Protein AF-A0A7L0LV22-F1 (afdb_monomer_lite)

pLDDT: mean 77.1, std 20.56, range [23.81, 96.38]

Structure (mmCIF, N/CA/C/O backbone):
data_AF-A0A7L0LV22-F1
#
_entry.id   AF-A0A7L0LV22-F1
#
loop_
_atom_site.group_PDB
_atom_site.id
_atom_site.type_symbol
_atom_site.label_atom_id
_atom_site.label_alt_id
_atom_site.label_comp_id
_atom_site.label_asym_id
_atom_site.label_entity_id
_atom_site.label_seq_id
_atom_site.pdbx_PDB_ins_code
_atom_site.Cartn_x
_atom_site.Cartn_y
_atom_site.Cartn_z
_atom_site.occupancy
_atom_site.B_iso_or_equiv
_atom_site.auth_seq_id
_atom_site.auth_comp_id
_atom_site.auth_asym_id
_atom_site.auth_atom_id
_atom_site.pdbx_PDB_model_num
ATOM 1 N N . PRO A 1 1 ? -22.544 53.614 -32.520 1.00 33.19 1 PRO A N 1
ATOM 2 C CA . PRO A 1 1 ? -23.663 54.419 -31.974 1.00 33.19 1 PRO A CA 1
ATOM 3 C C . PRO A 1 1 ? -24.862 53.512 -31.646 1.00 33.19 1 PRO A C 1
ATOM 5 O O . PRO A 1 1 ? -25.514 53.014 -32.555 1.00 33.19 1 PRO A O 1
ATOM 8 N N . MET A 1 2 ? -25.073 53.225 -30.356 1.00 37.84 2 MET A N 1
ATOM 9 C CA . MET A 1 2 ? -26.239 52.485 -29.828 1.00 37.84 2 MET A CA 1
ATOM 10 C C . MET A 1 2 ? -27.562 53.175 -30.221 1.00 37.84 2 MET A C 1
ATOM 12 O O . MET A 1 2 ? -27.554 54.393 -30.417 1.00 37.84 2 MET A O 1
ATOM 16 N N . PRO A 1 3 ? -28.688 52.436 -30.307 1.00 35.81 3 PRO A N 1
ATOM 17 C CA . PRO A 1 3 ? -29.589 52.404 -29.145 1.00 35.81 3 PRO A CA 1
ATOM 18 C C . PRO A 1 3 ? -30.313 51.062 -28.858 1.00 35.81 3 PRO A C 1
ATOM 20 O O . PRO A 1 3 ? -30.470 50.198 -29.712 1.00 35.81 3 PRO A O 1
ATOM 23 N N . HIS A 1 4 ? -30.728 50.967 -27.589 1.00 27.64 4 HIS A N 1
ATOM 24 C CA . HIS A 1 4 ? -31.584 50.021 -26.842 1.00 27.64 4 HIS A CA 1
ATOM 25 C C . HIS A 1 4 ? -33.040 49.841 -27.387 1.00 27.64 4 HIS A C 1
ATOM 27 O O . HIS A 1 4 ? -33.353 50.426 -28.418 1.00 27.64 4 HIS A O 1
ATOM 33 N N . PRO A 1 5 ? -34.022 49.315 -26.603 1.00 46.91 5 PRO A N 1
ATOM 34 C CA . PRO A 1 5 ? -34.280 47.965 -26.046 1.00 46.91 5 PRO A CA 1
ATOM 35 C C . PRO A 1 5 ? -35.714 47.464 -26.427 1.00 46.91 5 PRO A C 1
ATOM 37 O O . PRO A 1 5 ? -36.386 48.141 -27.189 1.00 46.91 5 PRO A O 1
ATOM 40 N N . HIS A 1 6 ? -36.197 46.313 -25.913 1.00 29.08 6 HIS A N 1
ATOM 41 C CA . HIS A 1 6 ? -37.582 46.043 -25.416 1.00 29.08 6 HIS A CA 1
ATOM 42 C C . HIS A 1 6 ? -37.941 44.528 -25.379 1.00 29.08 6 HIS A C 1
ATOM 44 O O . HIS A 1 6 ? -37.792 43.801 -26.355 1.00 29.08 6 HIS A O 1
ATOM 50 N N . SER A 1 7 ? -38.412 44.087 -24.205 1.00 26.17 7 SER A N 1
ATOM 51 C CA . SER A 1 7 ? -39.144 42.852 -23.812 1.00 26.17 7 SER A CA 1
ATOM 52 C C . SER A 1 7 ? -40.598 42.827 -24.389 1.00 26.17 7 SER A C 1
ATOM 54 O O . SER A 1 7 ? -40.916 43.845 -25.006 1.00 26.17 7 SER A O 1
ATOM 56 N N . PRO A 1 8 ? -41.523 41.815 -24.222 1.00 35.94 8 PRO A N 1
ATOM 57 C CA . PRO A 1 8 ? -41.713 40.860 -23.091 1.00 35.94 8 PRO A CA 1
ATOM 58 C C . PRO A 1 8 ? -42.386 39.444 -23.329 1.00 35.94 8 PRO A C 1
ATOM 60 O O . PRO A 1 8 ? -42.851 39.112 -24.411 1.00 35.94 8 PRO A O 1
ATOM 63 N N . SER A 1 9 ? -42.441 38.638 -22.240 1.00 23.81 9 SER A N 1
ATOM 64 C CA . SER A 1 9 ? -43.502 37.698 -21.727 1.00 23.81 9 SER A CA 1
ATOM 65 C C . SER A 1 9 ? -44.096 36.476 -22.501 1.00 23.81 9 SER A C 1
ATOM 67 O O . SER A 1 9 ? -44.908 36.663 -23.397 1.00 23.81 9 SER A O 1
ATOM 69 N N . ILE A 1 10 ? -43.776 35.241 -22.026 1.00 25.84 10 ILE A N 1
ATOM 70 C CA . ILE A 1 10 ? -44.607 34.133 -21.407 1.00 25.84 10 ILE A CA 1
ATOM 71 C C . ILE A 1 10 ? -46.062 33.903 -21.941 1.00 25.84 10 ILE A C 1
ATOM 73 O O . ILE A 1 10 ? -46.767 34.903 -22.039 1.00 25.84 10 ILE A O 1
ATOM 77 N N . PRO A 1 11 ? -46.594 32.655 -22.187 1.00 29.31 11 PRO A N 1
ATOM 78 C CA . PRO A 1 11 ? -46.667 31.522 -21.225 1.00 29.31 11 PRO A CA 1
ATOM 79 C C . PRO A 1 11 ? -46.540 30.053 -21.717 1.00 29.31 11 PRO A C 1
ATOM 81 O O . PRO A 1 11 ? -46.704 29.720 -22.886 1.00 29.31 11 PRO A O 1
ATOM 84 N N . CYS A 1 12 ? -46.303 29.165 -20.736 1.00 25.05 12 CYS A N 1
ATOM 85 C CA . CYS A 1 12 ? -46.380 27.694 -20.776 1.00 25.05 12 CYS A CA 1
ATOM 86 C C . CYS A 1 12 ? -47.798 27.146 -21.052 1.00 25.05 12 CYS A C 1
ATOM 88 O O . CYS A 1 12 ? -48.787 27.835 -20.797 1.00 25.05 12 CYS A O 1
ATOM 90 N N . PRO A 1 13 ? -47.901 25.838 -21.366 1.00 27.20 13 PRO A N 1
ATOM 91 C CA . PRO A 1 13 ? -48.743 24.979 -20.527 1.00 27.20 13 PRO A CA 1
ATOM 92 C C . PRO A 1 13 ? -48.148 23.580 -20.233 1.00 27.20 13 PRO A C 1
ATOM 94 O O . PRO A 1 13 ? -47.514 22.941 -21.066 1.00 27.20 13 PRO A O 1
ATOM 97 N N . HIS A 1 14 ? -48.429 23.096 -19.025 1.00 24.34 14 HIS A N 1
ATOM 98 C CA . HIS A 1 14 ? -48.429 21.695 -18.566 1.00 24.34 14 HIS A CA 1
ATOM 99 C C . HIS A 1 14 ? -49.860 21.399 -18.047 1.00 24.34 14 HIS A C 1
ATOM 101 O O . HIS A 1 14 ? -50.614 22.366 -17.911 1.00 24.34 14 HIS A O 1
ATOM 107 N N . PRO A 1 15 ? -50.251 20.173 -17.621 1.00 40.34 15 PRO A N 1
ATOM 108 C CA . PRO A 1 15 ? -49.623 18.836 -17.688 1.00 40.34 15 PRO A CA 1
ATOM 109 C C . PRO A 1 15 ? -50.608 17.752 -18.213 1.00 40.34 15 PRO A C 1
ATOM 111 O O . PRO A 1 15 ? -51.756 18.064 -18.471 1.00 40.34 15 PRO A O 1
ATOM 114 N N . HIS A 1 16 ? -50.190 16.482 -18.347 1.00 25.03 16 HIS A N 1
ATOM 115 C CA . HIS A 1 16 ? -50.961 15.266 -17.980 1.00 25.03 16 HIS A CA 1
ATOM 116 C C . HIS A 1 16 ? -50.086 14.002 -18.194 1.00 25.03 16 HIS A C 1
ATOM 118 O O . HIS A 1 16 ? -49.481 13.819 -19.246 1.00 25.03 16 HIS A O 1
ATOM 124 N N . SER A 1 17 ? -49.993 13.149 -17.169 1.00 24.38 17 SER A N 1
ATOM 125 C CA . SER A 1 17 ? -49.417 11.777 -17.155 1.00 24.38 17 SER A CA 1
ATOM 126 C C . SER A 1 17 ? -50.569 10.741 -17.229 1.00 24.38 17 SER A C 1
ATOM 128 O O . SER A 1 17 ? -51.712 11.203 -17.222 1.00 24.38 17 SER A O 1
ATOM 130 N N . PRO A 1 18 ? -50.395 9.390 -17.167 1.00 37.69 18 PRO A N 1
ATOM 131 C CA . PRO A 1 18 ? -49.197 8.517 -17.155 1.00 37.69 18 PRO A CA 1
ATOM 132 C C . PRO A 1 18 ? -49.298 7.291 -18.123 1.00 37.69 18 PRO A C 1
ATOM 134 O O . PRO A 1 18 ? -50.383 6.997 -18.604 1.00 37.69 18 PRO A O 1
ATOM 137 N N . LEU A 1 19 ? -48.211 6.534 -18.378 1.00 25.84 19 LEU A N 1
ATOM 138 C CA . LEU A 1 19 ? -48.220 5.079 -18.708 1.00 25.84 19 LEU A CA 1
ATOM 139 C C . LEU A 1 19 ? -46.784 4.521 -18.892 1.00 25.84 19 LEU A C 1
ATOM 141 O O . LEU A 1 19 ? -45.927 5.141 -19.513 1.00 25.84 19 LEU A O 1
ATOM 145 N N . VAL A 1 20 ? -46.546 3.331 -18.340 1.00 27.38 20 VAL A N 1
ATOM 146 C CA . VAL A 1 20 ? -45.308 2.509 -18.305 1.00 27.38 20 VAL A CA 1
ATOM 147 C C . VAL A 1 20 ? -45.600 1.206 -19.096 1.00 27.38 20 VAL A C 1
ATOM 149 O O . VAL A 1 20 ? -46.782 0.886 -19.216 1.00 27.38 20 VAL A O 1
ATOM 152 N N . PRO A 1 21 ? -44.656 0.319 -19.501 1.00 36.03 21 PRO A N 1
ATOM 153 C CA . PRO A 1 21 ? -43.337 0.435 -20.147 1.00 36.03 21 PRO A CA 1
ATOM 154 C C . PRO A 1 21 ? -43.304 -0.277 -21.537 1.00 36.03 21 PRO A C 1
ATOM 156 O O . PRO A 1 21 ? -44.143 -1.124 -21.839 1.00 36.03 21 PRO A O 1
ATOM 159 N N . ARG A 1 22 ? -42.268 -0.069 -22.363 1.00 24.92 22 ARG A N 1
ATOM 160 C CA . ARG A 1 22 ? -41.867 -1.062 -23.388 1.00 24.92 22 ARG A CA 1
ATOM 161 C C . ARG A 1 22 ? -40.364 -1.311 -23.335 1.00 24.92 22 ARG A C 1
ATOM 163 O O . ARG A 1 22 ? -39.569 -0.426 -23.629 1.00 24.92 22 ARG A O 1
ATOM 170 N N . LEU A 1 23 ? -40.005 -2.544 -22.976 1.00 27.03 23 LEU A N 1
ATOM 171 C CA . LEU A 1 23 ? -38.716 -3.151 -23.285 1.00 27.03 23 LEU A CA 1
ATOM 172 C C . LEU A 1 23 ? -38.553 -3.217 -24.812 1.00 27.03 23 LEU A C 1
ATOM 174 O O . LEU A 1 23 ? -39.362 -3.852 -25.486 1.00 27.03 23 LEU A O 1
ATOM 178 N N . SER A 1 24 ? -37.463 -2.666 -25.338 1.00 25.42 24 SER A N 1
ATOM 179 C CA . SER A 1 24 ? -36.839 -3.180 -26.557 1.00 25.42 24 SER A CA 1
ATOM 180 C C . SER A 1 24 ? -35.351 -3.373 -26.288 1.00 25.42 24 SER A C 1
ATOM 182 O O . SER A 1 24 ? -34.611 -2.401 -26.126 1.00 25.42 24 SER A O 1
ATOM 184 N N . LEU A 1 25 ? -34.924 -4.634 -26.210 1.00 32.25 25 LEU A N 1
ATOM 185 C CA . LEU A 1 25 ? -33.524 -5.007 -26.364 1.00 32.25 25 LEU A CA 1
ATOM 186 C C . LEU A 1 25 ? -33.058 -4.591 -27.766 1.00 32.25 25 LEU A C 1
ATOM 188 O O . LEU A 1 25 ? -33.685 -4.968 -28.753 1.00 32.25 25 LEU A O 1
ATOM 192 N N . SER A 1 26 ? -31.924 -3.899 -27.851 1.00 24.64 26 SER A N 1
ATOM 193 C CA . SER A 1 26 ? -31.043 -3.977 -29.016 1.00 24.64 26 SER A CA 1
ATOM 194 C C . SER A 1 26 ? -29.580 -3.884 -28.553 1.00 24.64 26 SER A C 1
ATOM 196 O O . SER A 1 26 ? -29.291 -3.075 -27.664 1.00 24.64 26 SER A O 1
ATOM 198 N N . PRO A 1 27 ? -28.667 -4.720 -29.084 1.00 35.41 27 PRO A N 1
ATOM 199 C CA . PRO A 1 27 ? -27.276 -4.791 -28.665 1.00 35.41 27 PRO A CA 1
ATOM 200 C C . PRO A 1 27 ? -26.433 -3.845 -29.527 1.00 35.41 27 PRO A C 1
ATOM 202 O O . PRO A 1 27 ? -26.234 -4.082 -30.713 1.00 35.41 27 PRO A O 1
ATOM 205 N N . ALA A 1 28 ? -25.920 -2.763 -28.950 1.00 27.12 28 ALA A N 1
ATOM 206 C CA . ALA A 1 28 ? -24.920 -1.932 -29.613 1.00 27.12 28 ALA A CA 1
ATOM 207 C C . ALA A 1 28 ? -24.027 -1.276 -28.562 1.00 27.12 28 ALA A C 1
ATOM 209 O O . ALA A 1 28 ? -24.513 -0.771 -27.550 1.00 27.12 28 ALA A O 1
ATOM 210 N N . GLY A 1 29 ? -22.716 -1.355 -28.796 1.00 34.56 29 GLY A N 1
ATOM 211 C CA . GLY A 1 29 ? -21.660 -0.975 -27.868 1.00 34.56 29 GLY A CA 1
ATOM 212 C C . GLY A 1 29 ? -21.869 0.406 -27.257 1.00 34.56 29 GLY A C 1
ATOM 213 O O . GLY A 1 29 ? -21.836 1.426 -27.941 1.00 34.56 29 GLY A O 1
ATOM 214 N N . LEU A 1 30 ? -22.050 0.422 -25.939 1.00 26.98 30 LEU A N 1
ATOM 215 C CA . LEU A 1 30 ? -21.917 1.630 -25.145 1.00 26.98 30 LEU A CA 1
ATOM 216 C C . LEU A 1 30 ? -20.419 1.866 -24.892 1.00 26.98 30 LEU A C 1
ATOM 218 O O . LEU A 1 30 ? -19.738 0.934 -24.454 1.00 26.98 30 LEU A O 1
ATOM 222 N N . PRO A 1 31 ? -19.896 3.083 -25.135 1.00 29.83 31 PRO A N 1
ATOM 223 C CA . PRO A 1 31 ? -18.544 3.440 -24.718 1.00 29.83 31 PRO A CA 1
ATOM 224 C C . PRO A 1 31 ? -18.423 3.260 -23.196 1.00 29.83 31 PRO A C 1
ATOM 226 O O . PRO A 1 31 ? -19.449 3.308 -22.502 1.00 29.83 31 PRO A O 1
ATOM 229 N N . PRO A 1 32 ? -17.208 3.039 -22.653 1.00 36.69 32 PRO A N 1
ATOM 230 C CA . PRO A 1 32 ? -17.031 2.857 -21.220 1.00 36.69 32 PRO A CA 1
ATOM 231 C C . PRO A 1 32 ? -17.674 4.051 -20.526 1.00 36.69 32 PRO A C 1
ATOM 233 O O . PRO A 1 32 ? -17.282 5.195 -20.759 1.00 36.69 32 PRO A O 1
ATOM 236 N N . ARG A 1 33 ? -18.729 3.781 -19.744 1.00 30.73 33 ARG A N 1
ATOM 237 C CA . ARG A 1 33 ? -19.399 4.792 -18.928 1.00 30.73 33 ARG A CA 1
ATOM 238 C C . ARG A 1 33 ? -18.300 5.585 -18.243 1.00 30.73 33 ARG A C 1
ATOM 240 O O . ARG A 1 33 ? -17.515 4.994 -17.504 1.00 30.73 33 ARG A O 1
ATOM 247 N N . CYS A 1 34 ? -18.249 6.890 -18.510 1.00 35.81 34 CYS A N 1
ATOM 248 C CA . CYS A 1 34 ? -17.477 7.835 -17.725 1.00 35.81 34 CYS A CA 1
ATOM 249 C C . CYS A 1 34 ? -17.907 7.640 -16.276 1.00 35.81 34 CYS A C 1
ATOM 251 O O . CYS A 1 34 ? -18.955 8.136 -15.863 1.00 35.81 34 CYS A O 1
ATOM 253 N N . LEU A 1 35 ? -17.144 6.826 -15.546 1.00 37.00 35 LEU A N 1
ATOM 254 C CA . LEU A 1 35 ? -17.326 6.667 -14.126 1.00 37.00 35 LEU A CA 1
ATOM 255 C C . LEU A 1 35 ? -17.041 8.055 -13.542 1.00 37.00 35 LEU A C 1
ATOM 257 O O . LEU A 1 35 ? -15.986 8.641 -13.796 1.00 37.00 35 LEU A O 1
ATOM 261 N N . PRO A 1 36 ? -18.024 8.635 -12.869 1.00 35.12 36 PRO A N 1
ATOM 262 C CA . PRO A 1 36 ? -17.948 9.985 -12.355 1.00 35.12 36 PRO A CA 1
ATOM 263 C C . PRO A 1 36 ? -16.791 10.101 -11.353 1.00 35.12 36 PRO A C 1
ATOM 265 O O . PRO A 1 36 ? -16.663 9.330 -10.399 1.00 35.12 36 PRO A O 1
ATOM 268 N N . ARG A 1 37 ? -15.910 11.063 -11.641 1.00 39.84 37 ARG A N 1
ATOM 269 C CA . ARG A 1 37 ? -14.654 11.371 -10.944 1.00 39.84 37 ARG A CA 1
ATOM 270 C C . ARG A 1 37 ? -14.917 11.955 -9.551 1.00 39.84 37 ARG A C 1
ATOM 272 O O . ARG A 1 37 ? -14.835 13.171 -9.386 1.00 39.84 37 ARG A O 1
ATOM 279 N N . ARG A 1 38 ? -15.283 11.140 -8.561 1.00 45.53 38 ARG A N 1
ATOM 280 C CA . ARG A 1 38 ? -15.571 11.672 -7.212 1.00 45.53 38 ARG A CA 1
ATOM 281 C C . ARG A 1 38 ? -15.285 10.736 -6.042 1.00 45.53 38 ARG A C 1
ATOM 283 O O . ARG A 1 38 ? -15.907 10.844 -4.993 1.00 45.53 38 ARG A O 1
ATOM 290 N N . TRP A 1 39 ? -14.356 9.807 -6.234 1.00 40.81 39 TRP A N 1
ATOM 291 C CA . TRP A 1 39 ? -13.844 8.938 -5.177 1.00 40.81 39 TRP A CA 1
ATOM 292 C C . TRP A 1 39 ? -12.387 9.296 -4.883 1.00 40.81 39 TRP A C 1
ATOM 294 O O . TRP A 1 39 ? -11.690 9.728 -5.807 1.00 40.81 39 TRP A O 1
ATOM 304 N N . PRO A 1 40 ? -11.899 9.135 -3.634 1.00 46.75 40 PRO A N 1
ATOM 305 C CA . PRO A 1 40 ? -10.473 9.237 -3.369 1.00 46.75 40 PRO A CA 1
ATOM 306 C C . PRO A 1 40 ? -9.769 8.219 -4.275 1.00 46.75 40 PRO A C 1
ATOM 308 O O . PRO A 1 40 ? -10.078 7.028 -4.179 1.00 46.75 40 PRO A O 1
ATOM 311 N N . PRO A 1 41 ? -8.883 8.671 -5.180 1.00 52.34 41 PRO A N 1
ATOM 312 C CA . PRO A 1 41 ? -8.443 7.853 -6.295 1.00 52.34 41 PRO A CA 1
ATOM 313 C C . PRO A 1 41 ? -7.716 6.606 -5.797 1.00 52.34 41 PRO A C 1
ATOM 315 O O . PRO A 1 41 ? -6.633 6.697 -5.216 1.00 52.34 41 PRO A O 1
ATOM 318 N N . GLY A 1 42 ? -8.325 5.442 -6.027 1.00 52.94 42 GLY A N 1
ATOM 319 C CA . GLY A 1 42 ? -7.682 4.154 -5.780 1.00 52.94 42 GLY A CA 1
ATOM 320 C C . GLY A 1 42 ? -6.532 3.897 -6.767 1.00 52.94 42 GLY A C 1
ATOM 321 O O . GLY A 1 42 ? -6.415 4.608 -7.769 1.00 52.94 42 GLY A O 1
ATOM 322 N N . PRO A 1 43 ? -5.714 2.846 -6.563 1.00 50.66 43 PRO A N 1
ATOM 323 C CA . PRO A 1 43 ? -4.605 2.502 -7.466 1.00 50.66 43 PRO A CA 1
ATOM 324 C C . PRO A 1 43 ? -5.038 2.383 -8.941 1.00 50.66 43 PRO A C 1
ATOM 326 O O . PRO A 1 43 ? -4.340 2.841 -9.847 1.00 50.66 43 PRO A O 1
ATOM 329 N N . GLY A 1 44 ? -6.253 1.865 -9.168 1.00 54.44 44 GLY A N 1
ATOM 330 C CA . GLY A 1 44 ? -6.885 1.789 -10.487 1.00 54.44 44 GLY A CA 1
ATOM 331 C C . GLY A 1 44 ? -7.250 3.141 -11.086 1.00 54.44 44 GLY A C 1
ATOM 332 O O . GLY A 1 44 ? -7.072 3.345 -12.279 1.00 54.44 44 GLY A O 1
ATOM 333 N N . GLU A 1 45 ? -7.712 4.104 -10.294 1.00 55.91 45 GLU A N 1
ATOM 334 C CA . GLU A 1 45 ? -8.066 5.431 -10.813 1.00 55.91 45 GLU A CA 1
ATOM 335 C C . GLU A 1 45 ? -6.818 6.271 -11.108 1.00 55.91 45 GLU A C 1
ATOM 337 O O . GLU A 1 45 ? -6.795 7.009 -12.093 1.00 55.91 45 GLU A O 1
ATOM 342 N N . LYS A 1 46 ? -5.751 6.092 -10.317 1.00 58.84 46 LYS A N 1
ATOM 343 C CA . LYS A 1 46 ? -4.438 6.719 -10.542 1.00 58.84 46 LYS A CA 1
ATOM 344 C C . LYS A 1 46 ? -3.776 6.276 -11.846 1.00 58.84 46 LYS A C 1
ATOM 346 O O . LYS A 1 46 ? -3.119 7.077 -12.499 1.00 58.84 46 LYS A O 1
ATOM 351 N N . THR A 1 47 ? -3.999 5.029 -12.253 1.00 58.91 47 THR A N 1
ATOM 352 C CA . THR A 1 47 ? -3.406 4.427 -13.461 1.00 58.91 47 THR A CA 1
ATOM 353 C C . THR A 1 47 ? -4.390 4.319 -14.635 1.00 58.91 47 THR A C 1
ATOM 355 O O . THR A 1 47 ? -4.165 3.545 -15.566 1.00 58.91 47 THR A O 1
ATOM 358 N N . LYS A 1 48 ? -5.511 5.062 -14.606 1.00 62.53 48 LYS A N 1
ATOM 359 C CA . LYS A 1 48 ? -6.610 4.998 -15.601 1.00 62.53 48 LYS A CA 1
ATOM 360 C C . LYS A 1 48 ? -7.086 3.563 -15.915 1.00 62.53 48 LYS A C 1
ATOM 362 O O . LYS A 1 48 ? -7.433 3.250 -17.050 1.00 62.53 48 LYS A O 1
ATOM 367 N N . GLY A 1 49 ? -7.097 2.685 -14.916 1.00 63.59 49 GLY A N 1
ATOM 368 C CA . GLY A 1 49 ? -7.552 1.299 -15.017 1.00 63.59 49 GLY A CA 1
ATOM 369 C C . GLY A 1 49 ? -6.507 0.315 -15.550 1.00 63.59 49 GLY A C 1
ATOM 370 O O . GLY A 1 49 ? -6.856 -0.831 -15.817 1.00 63.59 49 GLY A O 1
ATOM 371 N N . MET A 1 50 ? -5.243 0.729 -15.703 1.00 60.03 50 MET A N 1
ATOM 372 C CA . MET A 1 50 ? -4.156 -0.158 -16.146 1.00 60.03 50 MET A CA 1
ATOM 373 C C . MET A 1 50 ? -3.646 -1.083 -15.028 1.00 60.03 50 MET A C 1
ATOM 375 O O . MET A 1 50 ? -3.107 -2.148 -15.319 1.00 60.03 50 MET A O 1
ATOM 379 N N . MET A 1 51 ? -3.821 -0.695 -13.760 1.00 69.62 51 MET A N 1
ATOM 380 C CA . MET A 1 51 ? -3.445 -1.472 -12.575 1.00 69.62 51 MET A CA 1
ATOM 381 C C . MET A 1 51 ? -4.513 -1.287 -11.496 1.00 69.62 51 MET A C 1
ATOM 383 O O . MET A 1 51 ? -4.559 -0.237 -10.860 1.00 69.62 51 MET A O 1
ATOM 387 N N . GLY A 1 52 ? -5.391 -2.264 -11.281 1.00 72.31 52 GLY A N 1
ATOM 388 C CA . GLY A 1 52 ? -6.476 -2.117 -10.318 1.00 72.31 52 GLY A CA 1
ATOM 389 C C . GLY A 1 52 ? -6.316 -2.928 -9.045 1.00 72.31 52 GLY A C 1
ATOM 390 O O . GLY A 1 52 ? -5.250 -3.418 -8.669 1.00 72.31 52 GLY A O 1
ATOM 391 N N . VAL A 1 53 ? -7.430 -2.983 -8.319 1.00 77.81 53 VAL A N 1
ATOM 392 C CA . VAL A 1 53 ? -7.504 -3.579 -6.985 1.00 77.81 53 VAL A CA 1
ATOM 393 C C . VAL A 1 53 ? -7.467 -5.110 -7.066 1.00 77.81 53 VAL A C 1
ATOM 395 O O . VAL A 1 53 ? -6.893 -5.738 -6.183 1.00 77.81 53 VAL A O 1
ATOM 398 N N . SER A 1 54 ? -8.024 -5.724 -8.119 1.00 80.31 54 SER A N 1
ATOM 399 C CA . SER A 1 54 ? -8.028 -7.184 -8.308 1.00 80.31 54 SER A CA 1
ATOM 400 C C . SER A 1 54 ? -6.615 -7.733 -8.514 1.00 80.31 54 SER A C 1
ATOM 402 O O . SER A 1 54 ? -6.241 -8.693 -7.840 1.00 80.31 54 SER A O 1
ATOM 404 N N . GLU A 1 55 ? -5.800 -7.111 -9.372 1.00 82.06 55 GLU A N 1
ATOM 405 C CA . GLU A 1 55 ? -4.421 -7.550 -9.608 1.00 82.06 55 GLU A CA 1
ATOM 406 C C . GLU A 1 55 ? -3.577 -7.432 -8.338 1.00 82.06 55 GLU A C 1
ATOM 408 O O . GLU A 1 55 ? -2.804 -8.336 -8.013 1.00 82.06 55 GLU A O 1
ATOM 413 N N . LEU A 1 56 ? -3.768 -6.348 -7.579 1.00 83.88 56 LEU A N 1
ATOM 414 C CA . LEU A 1 56 ? -3.053 -6.141 -6.328 1.00 83.88 56 LEU A CA 1
ATOM 415 C C . LEU A 1 56 ? -3.440 -7.169 -5.257 1.00 83.88 56 LEU A C 1
ATOM 417 O O . LEU A 1 56 ? -2.566 -7.666 -4.544 1.00 83.88 56 LEU A O 1
ATOM 421 N N . LEU A 1 57 ? -4.728 -7.513 -5.157 1.00 86.69 57 LEU A N 1
ATOM 422 C CA . LEU A 1 57 ? -5.216 -8.524 -4.219 1.00 86.69 57 LEU A CA 1
ATOM 423 C C . LEU A 1 57 ? -4.637 -9.907 -4.536 1.00 86.69 57 LEU A C 1
ATOM 425 O O . LEU A 1 57 ? -4.154 -10.584 -3.629 1.00 86.69 57 LEU A O 1
ATOM 429 N N . ILE A 1 58 ? -4.636 -10.305 -5.812 1.00 88.00 58 ILE A N 1
ATOM 430 C CA . ILE A 1 58 ? -4.069 -11.589 -6.248 1.00 88.00 58 ILE A CA 1
ATOM 431 C C . ILE A 1 58 ? -2.557 -11.611 -6.005 1.00 88.00 58 ILE A C 1
ATOM 433 O O . ILE A 1 58 ? -2.054 -12.571 -5.425 1.00 88.00 58 ILE A O 1
ATOM 437 N N . SER A 1 59 ? -1.849 -10.537 -6.375 1.00 87.94 59 SER A N 1
ATOM 438 C CA . SER A 1 59 ? -0.406 -10.406 -6.143 1.00 87.94 59 SER A CA 1
ATOM 439 C C . SER A 1 59 ? -0.071 -10.553 -4.663 1.00 87.94 59 SER A C 1
ATOM 441 O O . SER A 1 59 ? 0.717 -11.421 -4.301 1.00 87.94 59 SER A O 1
ATOM 443 N N . THR A 1 60 ? -0.726 -9.773 -3.799 1.00 90.19 60 THR A N 1
ATOM 444 C CA . THR A 1 60 ? -0.481 -9.804 -2.350 1.00 90.19 60 THR A CA 1
ATOM 445 C C . THR A 1 60 ? -0.788 -11.181 -1.765 1.00 90.19 60 THR A C 1
ATOM 447 O O . THR A 1 60 ? -0.018 -11.694 -0.963 1.00 90.19 60 THR A O 1
ATOM 450 N N . CYS A 1 61 ? -1.883 -11.820 -2.187 1.00 90.38 61 CYS A N 1
ATOM 451 C CA . CYS A 1 61 ? -2.260 -13.142 -1.691 1.00 90.38 61 CYS A CA 1
ATOM 452 C C . CYS A 1 61 ? -1.217 -14.212 -2.050 1.00 90.38 61 CYS A C 1
ATOM 454 O O . CYS A 1 61 ? -0.753 -14.939 -1.170 1.00 90.38 61 CYS A O 1
ATOM 456 N N . VAL A 1 62 ? -0.804 -14.271 -3.320 1.00 91.56 62 VAL A N 1
ATOM 457 C CA . VAL A 1 62 ? 0.199 -15.238 -3.793 1.00 91.56 62 VAL A CA 1
ATOM 458 C C . VAL A 1 62 ? 1.564 -14.957 -3.165 1.00 91.56 62 VAL A C 1
ATOM 460 O O . VAL A 1 62 ? 2.220 -15.883 -2.692 1.00 91.56 62 VAL A O 1
ATOM 463 N N . GLN A 1 63 ? 1.980 -13.689 -3.100 1.00 90.75 63 GLN A N 1
ATOM 464 C CA . GLN A 1 63 ? 3.250 -13.290 -2.490 1.00 90.75 63 GLN A CA 1
ATOM 465 C C . GLN A 1 63 ? 3.292 -13.625 -0.997 1.00 90.75 63 GLN A C 1
ATOM 467 O O . GLN A 1 63 ? 4.276 -14.203 -0.550 1.00 90.75 63 GLN A O 1
ATOM 472 N N . CYS A 1 64 ? 2.227 -13.351 -0.237 1.00 90.94 64 CYS A N 1
ATOM 473 C CA . CYS A 1 64 ? 2.145 -13.722 1.177 1.00 90.94 64 CYS A CA 1
ATOM 474 C C . CYS A 1 64 ? 2.171 -15.240 1.383 1.00 90.94 64 CYS A C 1
ATOM 476 O O . CYS A 1 64 ? 2.852 -15.713 2.289 1.00 90.94 64 CYS A O 1
ATOM 478 N N . ALA A 1 65 ? 1.470 -16.011 0.545 1.00 91.88 65 ALA A N 1
ATOM 479 C CA . ALA A 1 65 ? 1.483 -17.470 0.635 1.00 91.88 65 ALA A CA 1
ATOM 480 C C . ALA A 1 65 ? 2.889 -18.039 0.381 1.00 91.88 65 ALA A C 1
ATOM 482 O O . ALA A 1 65 ? 3.380 -18.848 1.167 1.00 91.88 65 ALA A O 1
ATOM 483 N N . LEU A 1 66 ? 3.567 -17.572 -0.673 1.00 92.75 66 LEU A N 1
ATOM 484 C CA . LEU A 1 66 ? 4.937 -17.985 -0.987 1.00 92.75 66 LEU A CA 1
ATOM 485 C C . LEU A 1 66 ? 5.929 -17.540 0.096 1.00 92.75 66 LEU A C 1
ATOM 487 O O . LEU A 1 66 ? 6.759 -18.335 0.536 1.00 92.75 66 LEU A O 1
ATOM 491 N N . PHE A 1 67 ? 5.821 -16.296 0.568 1.00 91.06 67 PHE A N 1
ATOM 492 C CA . PHE A 1 67 ? 6.694 -15.753 1.606 1.00 91.06 67 PHE A CA 1
ATOM 493 C C . PHE A 1 67 ? 6.501 -16.479 2.942 1.00 91.06 67 PHE A C 1
ATOM 495 O O . PHE A 1 67 ? 7.476 -16.812 3.605 1.00 91.06 67 PHE A O 1
ATOM 502 N N . SER A 1 68 ? 5.271 -16.827 3.320 1.00 89.88 68 SER A N 1
ATOM 503 C CA . SER A 1 68 ? 5.013 -17.570 4.558 1.00 89.88 68 SER A CA 1
ATOM 504 C C . SER A 1 68 ? 5.628 -18.975 4.562 1.00 89.88 68 SER A C 1
ATOM 506 O O . SER A 1 68 ? 5.898 -19.493 5.642 1.00 89.88 68 SER A O 1
ATOM 508 N N . ILE A 1 69 ? 5.822 -19.601 3.395 1.00 92.56 69 ILE A N 1
ATOM 509 C CA . ILE A 1 69 ? 6.401 -20.950 3.279 1.00 92.56 69 ILE A CA 1
ATOM 510 C C . ILE A 1 69 ? 7.934 -20.897 3.200 1.00 92.56 69 ILE A C 1
ATOM 512 O O . ILE A 1 69 ? 8.602 -21.785 3.724 1.00 92.56 69 ILE A O 1
ATOM 516 N N . LEU A 1 70 ? 8.493 -19.877 2.541 1.00 92.94 70 LEU A N 1
ATOM 517 C CA . LEU A 1 70 ? 9.913 -19.833 2.167 1.00 92.94 70 LEU A CA 1
ATOM 518 C C . LEU A 1 70 ? 10.748 -18.796 2.942 1.00 92.94 70 LEU A C 1
ATOM 520 O O . LEU A 1 70 ? 11.966 -18.764 2.777 1.00 92.94 70 LEU A O 1
ATOM 524 N N . SER A 1 71 ? 10.135 -17.925 3.751 1.00 90.00 71 SER A N 1
ATOM 525 C CA . SER A 1 71 ? 10.849 -16.840 4.442 1.00 90.00 71 SER A CA 1
ATOM 526 C C . SER A 1 71 ? 11.576 -17.288 5.711 1.00 90.00 71 SER A C 1
ATOM 528 O O . SER A 1 71 ? 11.149 -18.189 6.430 1.00 90.00 71 SER A O 1
ATOM 530 N N . ALA A 1 72 ? 12.662 -16.580 6.028 1.00 87.69 72 ALA A N 1
ATOM 531 C CA . ALA A 1 72 ? 13.373 -16.717 7.299 1.00 87.69 72 ALA A CA 1
ATOM 532 C C . ALA A 1 72 ? 12.630 -16.055 8.482 1.00 87.69 72 ALA A C 1
ATOM 534 O O . ALA A 1 72 ? 12.849 -16.435 9.630 1.00 87.69 72 ALA A O 1
ATOM 535 N N . GLN A 1 73 ? 11.749 -15.080 8.214 1.00 88.69 73 GLN A N 1
ATOM 536 C CA . GLN A 1 73 ? 10.984 -14.329 9.216 1.00 88.69 73 GLN A CA 1
ATOM 537 C C . GLN A 1 73 ? 9.502 -14.240 8.802 1.00 88.69 73 GLN A C 1
ATOM 539 O O . GLN A 1 73 ? 9.082 -13.240 8.218 1.00 88.69 73 GLN A O 1
ATOM 544 N N . PRO A 1 74 ? 8.676 -15.249 9.139 1.00 88.62 74 PRO A N 1
ATOM 545 C CA . PRO A 1 74 ? 7.267 -15.304 8.732 1.00 88.62 74 PRO A CA 1
ATOM 546 C C . PRO A 1 74 ? 6.367 -14.286 9.453 1.00 88.62 74 PRO A C 1
ATOM 548 O O . PRO A 1 74 ? 5.183 -14.185 9.146 1.00 88.62 74 PRO A O 1
ATOM 551 N N . LEU A 1 75 ? 6.905 -13.529 10.419 1.00 87.06 75 LEU A N 1
ATOM 552 C CA . LEU A 1 75 ? 6.183 -12.437 11.079 1.00 87.06 75 LEU A CA 1
ATOM 553 C C . LEU A 1 75 ? 6.059 -11.193 10.178 1.00 87.06 75 LEU A C 1
ATOM 555 O O . LEU A 1 75 ? 5.195 -10.351 10.421 1.00 87.06 75 LEU A O 1
ATOM 559 N N . LEU A 1 76 ? 6.911 -11.069 9.153 1.00 85.81 76 LEU A N 1
ATOM 560 C CA . LEU A 1 76 ? 6.874 -9.947 8.222 1.00 85.81 76 LEU A CA 1
ATOM 561 C C . LEU A 1 76 ? 5.708 -10.116 7.241 1.00 85.81 76 LEU A C 1
ATOM 563 O O . LEU A 1 76 ? 5.615 -11.111 6.523 1.00 85.81 76 LEU A O 1
ATOM 567 N N . VAL A 1 77 ? 4.828 -9.114 7.196 1.00 85.12 77 VAL A N 1
ATOM 568 C CA . VAL A 1 77 ? 3.702 -9.067 6.258 1.00 85.12 77 VAL A CA 1
ATOM 569 C C . VAL A 1 77 ? 4.092 -8.210 5.062 1.00 85.12 77 VAL A C 1
ATOM 571 O O . VAL A 1 77 ? 4.206 -6.992 5.175 1.00 85.12 77 VAL A O 1
ATOM 574 N N . VAL A 1 78 ? 4.299 -8.855 3.915 1.00 82.12 78 VAL A N 1
ATOM 575 C CA . VAL A 1 78 ? 4.604 -8.167 2.657 1.00 82.12 78 VAL A CA 1
ATOM 576 C C . VAL A 1 78 ? 3.312 -7.592 2.085 1.00 82.12 78 VAL A C 1
ATOM 578 O O . VAL A 1 78 ? 2.313 -8.295 1.943 1.00 82.12 78 VAL A O 1
ATOM 581 N N . GLY A 1 79 ? 3.323 -6.311 1.739 1.00 83.69 79 GLY A N 1
ATOM 582 C CA . GLY A 1 79 ? 2.160 -5.639 1.178 1.00 83.69 79 GLY A CA 1
ATOM 583 C C . GLY A 1 79 ? 2.543 -4.422 0.354 1.00 83.69 79 GLY A C 1
ATOM 584 O O . GLY A 1 79 ? 3.696 -4.002 0.317 1.00 83.69 79 GLY A O 1
ATOM 585 N N . PHE A 1 80 ? 1.551 -3.860 -0.329 1.00 83.44 80 PHE A N 1
ATOM 586 C CA . PHE A 1 80 ? 1.719 -2.616 -1.071 1.00 83.44 80 PHE A CA 1
ATOM 587 C C . PHE A 1 80 ? 1.846 -1.438 -0.105 1.00 83.44 80 PHE A C 1
ATOM 589 O O . PHE A 1 80 ? 0.980 -1.258 0.754 1.00 83.44 80 PHE A O 1
ATOM 596 N N . SER A 1 81 ? 2.890 -0.628 -0.264 1.00 84.69 81 SER A N 1
ATOM 597 C CA . SER A 1 81 ? 3.153 0.518 0.605 1.00 84.69 81 SER A CA 1
ATOM 598 C C . SER A 1 81 ? 2.788 1.850 -0.054 1.00 84.69 81 SER A C 1
ATOM 600 O O . SER A 1 81 ? 2.714 1.977 -1.280 1.00 84.69 81 SER A O 1
ATOM 602 N N . GLY A 1 82 ? 2.533 2.870 0.771 1.00 83.38 82 GLY A N 1
ATOM 603 C CA . GLY A 1 82 ? 2.227 4.227 0.304 1.00 83.38 82 GLY A CA 1
ATOM 604 C C . GLY A 1 82 ? 3.309 4.813 -0.619 1.00 83.38 82 GLY A C 1
ATOM 605 O O . GLY A 1 82 ? 2.969 5.303 -1.695 1.00 83.38 82 GLY A O 1
ATOM 606 N N . PRO A 1 83 ? 4.610 4.718 -0.276 1.00 83.38 83 PRO A N 1
ATOM 607 C CA . PRO A 1 83 ? 5.691 5.172 -1.155 1.00 83.38 83 PRO A CA 1
ATOM 608 C C . PRO A 1 83 ? 5.715 4.464 -2.515 1.00 83.38 83 PRO A C 1
ATOM 610 O O . PRO A 1 83 ? 5.936 5.112 -3.539 1.00 83.38 83 PRO A O 1
ATOM 613 N N . LEU A 1 84 ? 5.431 3.156 -2.545 1.00 86.81 84 LEU A N 1
ATOM 614 C CA . LEU A 1 84 ? 5.333 2.392 -3.788 1.00 86.81 84 LEU A CA 1
ATOM 615 C C . LEU A 1 84 ? 4.165 2.887 -4.661 1.00 86.81 84 LEU A C 1
ATOM 617 O O . LEU A 1 84 ? 4.317 3.000 -5.874 1.00 86.81 84 LEU A O 1
ATOM 621 N N . LEU A 1 85 ? 3.030 3.263 -4.055 1.00 84.44 85 LEU A N 1
ATOM 622 C CA . LEU A 1 85 ? 1.896 3.874 -4.766 1.00 84.44 85 LEU A CA 1
ATOM 623 C C . LEU A 1 85 ? 2.295 5.182 -5.453 1.00 84.44 85 LEU A C 1
ATOM 625 O O . LEU A 1 85 ? 1.985 5.385 -6.625 1.00 84.44 85 LEU A O 1
ATOM 629 N N . VAL A 1 86 ? 2.994 6.060 -4.730 1.00 85.00 86 VAL A N 1
ATOM 630 C CA . VAL A 1 86 ? 3.446 7.356 -5.260 1.00 85.00 86 VAL A CA 1
ATOM 631 C C . VAL A 1 86 ? 4.433 7.157 -6.409 1.00 85.00 86 VAL A C 1
ATOM 633 O O . VAL A 1 86 ? 4.341 7.850 -7.423 1.00 85.00 86 VAL A O 1
ATOM 636 N N . PHE A 1 87 ? 5.345 6.188 -6.286 1.00 90.31 87 PHE A N 1
ATOM 637 C CA . PHE A 1 87 ? 6.240 5.815 -7.378 1.00 90.31 87 PHE A CA 1
ATOM 638 C C . PHE A 1 87 ? 5.460 5.363 -8.622 1.00 90.31 87 PHE A C 1
ATOM 640 O O . PHE A 1 87 ? 5.746 5.828 -9.722 1.00 90.31 87 PHE A O 1
ATOM 647 N N . GLU A 1 88 ? 4.457 4.500 -8.457 1.00 88.75 88 GLU A N 1
ATOM 648 C CA . GLU A 1 88 ? 3.632 4.006 -9.566 1.00 88.75 88 GLU A CA 1
ATOM 649 C C . GLU A 1 88 ? 2.842 5.132 -10.252 1.00 88.75 88 GLU A C 1
ATOM 651 O O . GLU A 1 88 ? 2.774 5.172 -11.479 1.00 88.75 88 GLU A O 1
ATOM 656 N N . GLU A 1 89 ? 2.298 6.087 -9.489 1.00 85.25 89 GLU A N 1
ATOM 657 C CA . GLU A 1 89 ? 1.620 7.273 -10.034 1.00 85.25 89 GLU A CA 1
ATOM 658 C C . GLU A 1 89 ? 2.580 8.163 -10.843 1.00 85.25 89 GLU A C 1
ATOM 660 O O . GLU A 1 89 ? 2.246 8.616 -11.945 1.00 85.25 89 GLU A O 1
ATOM 665 N N . ALA A 1 90 ? 3.795 8.380 -10.331 1.00 89.94 90 ALA A N 1
ATOM 666 C CA . ALA A 1 90 ? 4.824 9.152 -11.020 1.00 89.94 90 ALA A CA 1
ATOM 667 C C . ALA A 1 90 ? 5.315 8.444 -12.293 1.00 89.94 90 ALA A C 1
ATOM 669 O O . ALA A 1 90 ? 5.430 9.072 -13.347 1.00 89.94 90 ALA A O 1
ATOM 670 N N . PHE A 1 91 ? 5.558 7.133 -12.222 1.00 91.44 91 PHE A N 1
ATOM 671 C CA . PHE A 1 91 ? 6.006 6.339 -13.362 1.00 91.44 91 PHE A CA 1
ATOM 672 C C . PHE A 1 91 ? 4.931 6.247 -14.451 1.00 91.44 91 PHE A C 1
ATOM 674 O O . PHE A 1 91 ? 5.237 6.375 -15.638 1.00 91.44 91 PHE A O 1
ATOM 681 N N . TYR A 1 92 ? 3.663 6.098 -14.059 1.00 89.75 92 TYR A N 1
ATOM 682 C CA . TYR A 1 92 ? 2.535 6.139 -14.983 1.00 89.75 92 TYR A CA 1
ATOM 683 C C . TYR A 1 92 ? 2.434 7.490 -15.703 1.00 89.75 92 TYR A C 1
ATOM 685 O O . TYR A 1 92 ? 2.304 7.523 -16.928 1.00 89.75 92 TYR A O 1
ATOM 693 N N . SER A 1 93 ? 2.547 8.599 -14.965 1.00 89.00 93 SER A N 1
ATOM 694 C CA . SER A 1 93 ? 2.509 9.951 -15.540 1.00 89.00 93 SER A CA 1
ATOM 695 C C . SER A 1 93 ? 3.666 10.174 -16.518 1.00 89.00 93 SER A C 1
ATOM 697 O O . SER A 1 93 ? 3.440 10.586 -17.652 1.00 89.00 93 SER A O 1
ATOM 699 N N . PHE A 1 94 ? 4.882 9.766 -16.143 1.00 91.50 94 PHE A N 1
ATOM 700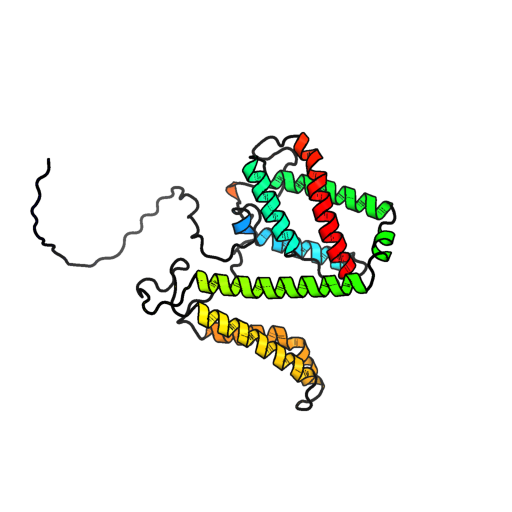 C CA . PHE A 1 94 ? 6.054 9.813 -17.020 1.00 91.50 94 PHE A CA 1
ATOM 701 C C . PHE A 1 94 ? 5.856 9.020 -18.322 1.00 91.50 94 PHE A C 1
ATOM 703 O O . PHE A 1 94 ? 6.198 9.502 -19.403 1.00 91.50 94 PHE A O 1
ATOM 710 N N . CYS A 1 95 ? 5.297 7.809 -18.235 1.00 88.94 95 CYS A N 1
ATOM 711 C CA . CYS A 1 95 ? 5.021 6.997 -19.419 1.00 88.94 95 CYS A CA 1
ATOM 712 C C . CYS A 1 95 ? 3.942 7.636 -20.302 1.00 88.94 95 CYS A C 1
ATOM 714 O O . CYS A 1 95 ? 4.086 7.642 -21.521 1.00 88.94 95 CYS A O 1
ATOM 716 N N . SER A 1 96 ? 2.899 8.220 -19.700 1.00 87.69 96 SER A N 1
ATOM 717 C CA . SER A 1 96 ? 1.830 8.906 -20.432 1.00 87.69 96 SER A CA 1
ATOM 718 C C . SER A 1 96 ? 2.326 10.159 -21.159 1.00 87.69 96 SER A C 1
ATOM 720 O O . SER A 1 96 ? 1.849 10.427 -22.255 1.00 87.69 96 SER A O 1
ATOM 722 N N . ASP A 1 97 ? 3.271 10.904 -20.583 1.00 91.81 97 ASP A N 1
ATOM 723 C CA . ASP A 1 97 ? 3.822 12.126 -21.190 1.00 91.81 97 ASP A CA 1
ATOM 724 C C . ASP A 1 97 ? 4.778 11.835 -22.356 1.00 91.81 97 ASP A C 1
ATOM 726 O O . ASP A 1 97 ? 5.030 12.691 -23.202 1.00 91.81 97 ASP A O 1
ATOM 730 N N . ARG A 1 98 ? 5.349 10.627 -22.390 1.00 87.56 98 ARG A N 1
ATOM 731 C CA . ARG A 1 98 ? 6.285 10.169 -23.428 1.00 87.56 98 ARG A CA 1
ATOM 732 C C . ARG A 1 98 ? 5.657 9.179 -24.410 1.00 87.56 98 ARG A C 1
ATOM 734 O O . ARG A 1 98 ? 6.387 8.597 -25.208 1.00 87.56 98 ARG A O 1
ATOM 741 N N . ASP A 1 99 ? 4.339 8.977 -24.337 1.00 86.50 99 ASP A N 1
ATOM 742 C CA . ASP A 1 99 ? 3.583 8.005 -25.141 1.00 86.50 99 ASP A CA 1
ATOM 743 C C . ASP A 1 99 ? 4.133 6.564 -25.066 1.00 86.50 99 ASP A C 1
ATOM 745 O O . ASP A 1 99 ? 3.999 5.774 -26.008 1.00 86.50 99 ASP A O 1
ATOM 749 N N . LEU A 1 100 ? 4.740 6.212 -23.929 1.00 86.50 100 LEU A N 1
ATOM 750 C CA . LEU A 1 100 ? 5.310 4.897 -23.655 1.00 86.50 100 LEU A CA 1
ATOM 751 C C . LEU A 1 100 ? 4.271 3.964 -23.033 1.00 86.50 100 LEU A C 1
ATOM 753 O O . LEU A 1 100 ? 3.436 4.362 -22.218 1.00 86.50 100 LEU A O 1
ATOM 757 N N . GLU A 1 101 ? 4.368 2.681 -23.368 1.00 86.50 101 GLU A N 1
ATOM 758 C CA . GLU A 1 101 ? 3.499 1.661 -22.796 1.00 86.50 101 GLU A CA 1
ATOM 759 C C . GLU A 1 101 ? 3.905 1.356 -21.340 1.00 86.50 101 GLU A C 1
ATOM 761 O O . GLU A 1 101 ? 4.882 0.653 -21.073 1.00 86.50 101 GLU A O 1
ATOM 766 N N . TYR A 1 102 ? 3.139 1.899 -20.384 1.00 87.00 102 TYR A N 1
ATOM 767 C CA . TYR A 1 102 ? 3.393 1.779 -18.938 1.00 87.00 102 TYR A CA 1
ATOM 768 C C . TYR A 1 102 ? 3.590 0.327 -18.482 1.00 87.00 102 TYR A C 1
ATOM 770 O O . TYR A 1 102 ? 4.507 0.036 -17.712 1.00 87.00 102 TYR A O 1
ATOM 778 N N . ILE A 1 103 ? 2.751 -0.598 -18.964 1.00 86.50 103 ILE A N 1
ATOM 779 C CA . ILE A 1 103 ? 2.784 -1.982 -18.489 1.00 86.50 103 ILE A CA 1
ATOM 780 C C . ILE A 1 103 ? 4.054 -2.719 -18.928 1.00 86.50 103 ILE A C 1
ATOM 782 O O . ILE A 1 103 ? 4.614 -3.489 -18.151 1.00 86.50 103 ILE A O 1
ATOM 786 N N . VAL A 1 104 ? 4.556 -2.428 -20.129 1.00 88.50 104 VAL A N 1
ATOM 787 C CA . VAL A 1 104 ? 5.806 -2.999 -20.645 1.00 88.50 104 VAL A CA 1
ATOM 788 C C . VAL A 1 104 ? 6.998 -2.404 -19.898 1.00 88.50 104 VAL A C 1
ATOM 790 O O . VAL A 1 104 ? 7.876 -3.139 -19.446 1.00 88.50 104 VAL A O 1
ATOM 793 N N . GLY A 1 105 ? 6.988 -1.089 -19.654 1.00 89.62 105 GLY A N 1
ATOM 794 C CA . GLY A 1 105 ? 7.999 -0.432 -18.821 1.00 89.62 105 GLY A CA 1
ATOM 795 C C . GLY A 1 105 ? 8.084 -1.025 -17.409 1.00 89.62 105 GLY A C 1
ATOM 796 O O . GLY A 1 105 ? 9.179 -1.243 -16.892 1.00 89.62 105 GLY A O 1
ATOM 797 N N . ARG A 1 106 ? 6.939 -1.375 -16.811 1.00 90.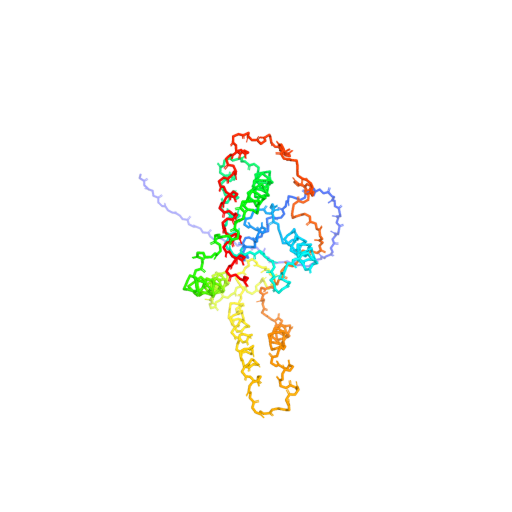75 106 ARG A N 1
ATOM 798 C CA . ARG A 1 106 ? 6.860 -2.050 -15.507 1.00 90.75 106 ARG A CA 1
ATOM 799 C C . ARG A 1 106 ? 7.492 -3.447 -15.523 1.00 90.75 106 ARG A C 1
ATOM 801 O O . ARG A 1 106 ? 8.157 -3.816 -14.558 1.00 90.75 106 ARG A O 1
ATOM 808 N N . VAL A 1 107 ? 7.323 -4.213 -16.602 1.00 91.62 107 VAL A N 1
ATOM 809 C CA . VAL A 1 107 ? 7.968 -5.530 -16.766 1.00 91.62 107 VAL A CA 1
ATOM 810 C C . VAL A 1 107 ? 9.492 -5.389 -16.813 1.00 91.62 107 VAL A C 1
ATOM 812 O O . VAL A 1 107 ? 10.192 -6.121 -16.115 1.00 91.62 107 VAL A O 1
ATOM 815 N N . TRP A 1 108 ? 10.014 -4.406 -17.553 1.00 93.62 108 TRP A N 1
ATOM 816 C CA . TRP A 1 108 ? 11.454 -4.123 -17.599 1.00 93.62 108 TRP A CA 1
ATOM 817 C C . TRP A 1 108 ? 12.020 -3.684 -16.248 1.00 93.62 108 TRP A C 1
ATOM 819 O O . TRP A 1 108 ? 13.060 -4.195 -15.832 1.00 93.62 108 TRP A O 1
ATOM 829 N N . ILE A 1 109 ? 11.302 -2.828 -15.513 1.00 94.50 109 ILE A N 1
ATOM 830 C CA . ILE A 1 109 ? 11.645 -2.496 -14.121 1.00 94.50 109 ILE A CA 1
ATOM 831 C C . ILE A 1 109 ? 11.722 -3.769 -13.268 1.00 94.50 109 ILE A C 1
ATOM 833 O O . ILE A 1 109 ? 12.663 -3.929 -12.494 1.00 94.50 109 ILE A O 1
ATOM 837 N N . GLY A 1 110 ? 10.773 -4.694 -13.436 1.00 94.12 110 GLY A N 1
ATOM 838 C CA . GLY A 1 110 ? 10.768 -5.989 -12.754 1.00 94.12 110 GLY A CA 1
ATOM 839 C C . GLY A 1 110 ? 11.993 -6.852 -13.073 1.00 94.12 110 GLY A C 1
ATOM 840 O O . GLY A 1 110 ? 12.605 -7.396 -12.155 1.00 94.12 110 GLY A O 1
ATOM 841 N N . PHE A 1 111 ? 12.404 -6.935 -14.342 1.00 94.75 111 PHE A N 1
ATOM 842 C CA . PHE A 1 111 ? 13.619 -7.659 -14.736 1.00 94.75 111 PHE A CA 1
ATOM 843 C C . PHE A 1 111 ? 14.879 -7.072 -14.089 1.00 94.75 111 PHE A C 1
ATOM 845 O O . PHE A 1 111 ? 15.686 -7.819 -13.530 1.00 94.75 111 PHE A O 1
ATOM 852 N N . TRP A 1 112 ? 15.029 -5.744 -14.102 1.00 96.38 112 TRP A N 1
ATOM 853 C CA . TRP A 1 112 ? 16.149 -5.078 -13.434 1.00 96.38 112 TRP A CA 1
ATOM 854 C C . TRP A 1 112 ? 16.111 -5.256 -11.918 1.00 96.38 112 TRP A C 1
ATOM 856 O O . TRP A 1 112 ? 17.159 -5.453 -11.311 1.00 96.38 112 TRP A O 1
ATOM 866 N N . LEU A 1 113 ? 14.927 -5.243 -11.304 1.00 95.12 113 LEU A N 1
ATOM 867 C CA . LEU A 1 113 ? 14.768 -5.483 -9.871 1.00 95.12 113 LEU A CA 1
ATOM 868 C C . LEU A 1 113 ? 15.244 -6.892 -9.495 1.00 95.12 113 LEU A C 1
ATOM 870 O O . LEU A 1 113 ? 16.015 -7.030 -8.550 1.00 95.12 113 LEU A O 1
ATOM 874 N N . ILE A 1 114 ? 14.857 -7.924 -10.255 1.00 95.56 114 ILE A N 1
ATOM 875 C CA . ILE A 1 114 ? 15.327 -9.303 -10.034 1.00 95.56 114 ILE A CA 1
ATOM 876 C C . ILE A 1 114 ? 16.854 -9.379 -10.156 1.00 95.56 114 ILE A C 1
ATOM 878 O O . ILE A 1 114 ? 17.507 -9.969 -9.295 1.00 95.56 114 ILE A O 1
ATOM 882 N N . LEU A 1 115 ? 17.430 -8.757 -11.192 1.00 95.38 115 LEU A N 1
ATOM 883 C CA . LEU A 1 115 ? 18.879 -8.730 -11.390 1.00 95.38 115 LEU A CA 1
ATOM 884 C C . LEU A 1 115 ? 19.600 -8.036 -10.225 1.00 95.38 115 LEU A C 1
ATOM 886 O O . LEU A 1 115 ? 20.563 -8.584 -9.693 1.00 95.38 115 LEU A O 1
ATOM 890 N N . LEU A 1 116 ? 19.125 -6.860 -9.803 1.00 94.50 116 LEU A N 1
ATOM 891 C CA . LEU A 1 116 ? 19.694 -6.107 -8.683 1.00 94.50 116 LEU A CA 1
ATOM 892 C C . LEU A 1 116 ? 19.623 -6.901 -7.377 1.00 94.50 116 LEU A C 1
ATOM 894 O O . LEU A 1 116 ? 20.615 -6.972 -6.656 1.00 94.50 116 LEU A O 1
ATOM 898 N N . VAL A 1 117 ? 18.486 -7.542 -7.092 1.00 93.25 117 VAL A N 1
ATOM 899 C CA . VAL A 1 117 ? 18.326 -8.391 -5.903 1.00 93.25 117 VAL A CA 1
ATOM 900 C C . VAL A 1 117 ? 19.311 -9.557 -5.937 1.00 93.25 117 VAL A C 1
ATOM 902 O O . VAL A 1 117 ? 19.985 -9.797 -4.939 1.00 93.25 117 VAL A O 1
ATOM 905 N N . LEU A 1 118 ? 19.447 -10.252 -7.071 1.00 94.19 118 LEU A N 1
ATOM 906 C CA . LEU A 1 118 ? 20.381 -11.373 -7.202 1.00 94.19 118 LEU A CA 1
ATOM 907 C C . LEU A 1 118 ? 21.825 -10.920 -6.968 1.00 94.19 118 LEU A C 1
ATOM 909 O O . LEU A 1 118 ? 22.534 -11.544 -6.182 1.00 94.19 118 LEU A O 1
ATOM 913 N N . VAL A 1 119 ? 22.244 -9.816 -7.595 1.00 93.56 119 VAL A N 1
ATOM 914 C CA . VAL A 1 119 ? 23.594 -9.256 -7.429 1.00 93.56 119 VAL A CA 1
ATOM 915 C C . VAL A 1 119 ? 23.854 -8.873 -5.974 1.00 93.56 119 VAL A C 1
ATOM 917 O O . VAL A 1 119 ? 24.879 -9.252 -5.417 1.00 93.56 119 VAL A O 1
ATOM 920 N N . VAL A 1 120 ? 22.923 -8.171 -5.325 1.00 92.06 120 VAL A N 1
ATOM 921 C CA . VAL A 1 120 ? 23.092 -7.748 -3.928 1.00 92.06 120 VAL A CA 1
ATOM 922 C C . VAL A 1 120 ? 23.132 -8.948 -2.981 1.00 92.06 120 VAL A C 1
ATOM 924 O O . VAL A 1 120 ? 23.948 -8.963 -2.064 1.00 92.06 120 VAL A O 1
ATOM 927 N N . VAL A 1 121 ? 22.307 -9.973 -3.205 1.00 91.56 121 VAL A N 1
ATOM 928 C CA . VAL A 1 121 ? 22.348 -11.212 -2.412 1.00 91.56 121 VAL A CA 1
ATOM 929 C C . VAL A 1 121 ? 23.671 -11.957 -2.626 1.00 91.56 121 VAL A C 1
ATOM 931 O O . VAL A 1 121 ? 24.278 -12.393 -1.651 1.00 91.56 121 VAL A O 1
ATOM 934 N N . ALA A 1 122 ? 24.153 -12.056 -3.868 1.00 93.62 122 ALA A N 1
ATOM 935 C CA . ALA A 1 122 ? 25.417 -12.718 -4.197 1.00 93.62 122 ALA A CA 1
ATOM 936 C C . ALA A 1 122 ? 26.646 -11.987 -3.627 1.00 93.62 122 ALA A C 1
ATOM 938 O O . ALA A 1 122 ? 27.618 -12.632 -3.244 1.00 93.62 122 ALA A O 1
ATOM 939 N N . CYS A 1 123 ? 26.602 -10.656 -3.536 1.00 92.75 123 CYS A N 1
ATOM 940 C CA . CYS A 1 123 ? 27.669 -9.821 -2.975 1.00 92.75 123 CYS A CA 1
ATOM 941 C C . CYS A 1 123 ? 27.567 -9.613 -1.450 1.00 92.75 123 CYS A C 1
ATOM 943 O O . CYS A 1 123 ? 28.129 -8.649 -0.936 1.00 92.75 123 CYS A O 1
ATOM 945 N N . GLU A 1 124 ? 26.839 -10.469 -0.724 1.00 89.44 124 GLU A N 1
ATOM 946 C CA . GLU A 1 124 ? 26.632 -10.354 0.730 1.00 89.44 124 GLU A CA 1
ATOM 947 C C . GLU A 1 124 ? 26.066 -8.991 1.180 1.00 89.44 124 GLU A C 1
ATOM 949 O O . GLU A 1 124 ? 26.471 -8.404 2.190 1.00 89.44 124 GLU A O 1
ATOM 954 N N . GLY A 1 125 ? 25.052 -8.489 0.471 1.00 82.81 125 GLY A N 1
ATOM 955 C CA . GLY A 1 125 ? 24.380 -7.217 0.760 1.00 82.81 125 GLY A CA 1
ATOM 956 C C . GLY A 1 125 ? 23.823 -7.073 2.181 1.00 82.81 125 GLY A C 1
ATOM 957 O O . GLY A 1 125 ? 23.549 -5.960 2.624 1.00 82.81 125 GLY A O 1
ATOM 958 N N . SER A 1 126 ? 23.731 -8.164 2.948 1.00 80.75 126 SER A N 1
ATOM 959 C CA . SER A 1 126 ? 23.463 -8.145 4.391 1.00 80.75 126 SER A CA 1
ATOM 960 C C . SER A 1 126 ? 24.421 -7.252 5.190 1.00 80.75 126 SER A C 1
ATOM 962 O O . SER A 1 126 ? 24.065 -6.789 6.273 1.00 80.75 126 SER A O 1
ATOM 964 N N . PHE A 1 127 ? 25.620 -6.959 4.675 1.00 82.00 127 PHE A N 1
ATOM 965 C CA . PHE A 1 127 ? 26.524 -6.004 5.313 1.00 82.00 127 PHE A CA 1
ATOM 966 C C . PHE A 1 127 ? 25.942 -4.581 5.367 1.00 82.00 127 PHE A C 1
ATOM 968 O O . PHE A 1 127 ? 26.125 -3.896 6.373 1.00 82.00 127 PHE A O 1
ATOM 975 N N . LEU A 1 128 ? 25.178 -4.157 4.350 1.00 79.75 128 LEU A N 1
ATOM 976 C CA . LEU A 1 128 ? 24.567 -2.821 4.297 1.00 79.75 128 LEU A CA 1
ATOM 977 C C . LEU A 1 128 ? 23.607 -2.573 5.468 1.00 79.75 128 LEU A C 1
ATOM 979 O O . LEU A 1 128 ? 23.509 -1.456 5.972 1.00 79.75 128 LEU A O 1
ATOM 983 N N . VAL A 1 129 ? 22.950 -3.633 5.940 1.00 79.69 129 VAL A N 1
ATOM 984 C CA . VAL A 1 129 ? 22.001 -3.591 7.061 1.00 79.69 129 VAL A CA 1
ATOM 985 C C . VAL A 1 129 ? 22.696 -3.188 8.362 1.00 79.69 129 VAL A C 1
ATOM 987 O O . VAL A 1 129 ? 22.099 -2.516 9.194 1.00 79.69 129 VAL A O 1
ATOM 990 N N . ARG A 1 130 ? 23.991 -3.499 8.526 1.00 80.81 130 ARG A N 1
ATOM 991 C CA . ARG A 1 130 ? 24.756 -3.124 9.729 1.00 80.81 130 ARG A CA 1
ATOM 992 C C . ARG A 1 130 ? 24.940 -1.613 9.880 1.00 80.81 130 ARG A C 1
ATOM 994 O O . ARG A 1 130 ? 25.190 -1.150 10.989 1.00 80.81 130 ARG A O 1
ATOM 1001 N N . TYR A 1 131 ? 24.812 -0.848 8.795 1.00 83.50 131 TYR A N 1
ATOM 1002 C CA . TYR A 1 131 ? 24.870 0.614 8.846 1.00 83.50 131 TYR A CA 1
ATOM 1003 C C . TYR A 1 131 ? 23.548 1.255 9.286 1.00 83.50 131 TYR A C 1
ATOM 1005 O O . TYR A 1 131 ? 23.530 2.438 9.630 1.00 83.50 131 TYR A O 1
ATOM 1013 N N . LEU A 1 132 ? 22.447 0.495 9.322 1.00 84.19 132 LEU A N 1
ATOM 1014 C CA . LEU A 1 132 ? 21.172 0.965 9.856 1.00 84.19 132 LEU A CA 1
ATOM 1015 C C . LEU A 1 132 ? 21.215 0.916 11.383 1.00 84.19 132 LEU A C 1
ATOM 1017 O O . LEU A 1 132 ? 20.954 -0.099 12.022 1.00 84.19 132 LEU A O 1
ATOM 1021 N N . SER A 1 133 ? 21.577 2.050 11.976 1.00 89.38 133 SER A N 1
ATOM 1022 C CA . SER A 1 133 ? 21.574 2.211 13.427 1.00 89.38 133 SER A CA 1
ATOM 1023 C C . SER A 1 133 ? 20.148 2.224 13.995 1.00 89.38 133 SER A C 1
ATOM 1025 O O . SER A 1 133 ? 19.193 2.606 13.311 1.00 89.38 133 SER A O 1
ATOM 1027 N N . ARG A 1 134 ? 20.011 1.916 15.293 1.00 87.62 134 ARG A N 1
ATOM 1028 C CA . ARG A 1 134 ? 18.744 2.069 16.032 1.00 87.62 134 ARG A CA 1
ATOM 1029 C C . ARG A 1 134 ? 18.163 3.483 15.902 1.00 87.62 134 ARG A C 1
ATOM 1031 O O . ARG A 1 134 ? 16.957 3.636 15.772 1.00 87.62 134 ARG A O 1
ATOM 1038 N N . TYR A 1 135 ? 19.022 4.502 15.863 1.00 91.00 135 TYR A N 1
ATOM 1039 C CA . TYR A 1 135 ? 18.610 5.893 15.672 1.00 91.00 135 TYR A CA 1
ATOM 1040 C C . TYR A 1 135 ? 17.874 6.097 14.337 1.00 91.00 135 TYR A C 1
ATOM 1042 O O . TYR A 1 135 ? 16.807 6.705 14.292 1.00 91.00 135 TYR A O 1
ATOM 1050 N N . THR A 1 136 ? 18.401 5.529 13.250 1.00 88.81 136 THR A N 1
ATOM 1051 C CA . THR A 1 136 ? 17.770 5.594 11.924 1.00 88.81 136 THR A CA 1
ATOM 1052 C C . THR A 1 136 ? 16.441 4.835 11.896 1.00 88.81 136 THR A C 1
ATOM 1054 O O . THR A 1 136 ? 15.466 5.335 11.338 1.00 88.81 136 THR A O 1
ATOM 1057 N N . GLN A 1 137 ? 16.380 3.660 12.530 1.00 86.44 137 GLN A N 1
ATOM 1058 C CA . GLN A 1 137 ? 15.161 2.846 12.616 1.00 86.44 137 GLN A CA 1
ATOM 1059 C C . GLN A 1 137 ? 14.041 3.560 13.394 1.00 86.44 137 GLN A C 1
ATOM 1061 O O . GLN A 1 137 ? 12.887 3.579 12.960 1.00 86.44 137 GLN A O 1
ATOM 1066 N N . GLU A 1 138 ? 14.369 4.205 14.516 1.00 90.75 138 GLU A N 1
ATOM 1067 C CA . GLU A 1 138 ? 13.410 4.977 15.316 1.00 90.75 138 GLU A CA 1
ATOM 1068 C C . GLU A 1 138 ? 12.872 6.193 14.544 1.00 90.75 138 GLU A C 1
ATOM 1070 O O . GLU A 1 138 ? 11.660 6.402 14.493 1.00 90.75 138 GLU A O 1
ATOM 1075 N N . ILE A 1 139 ? 13.739 6.949 13.859 1.00 91.94 139 ILE A N 1
ATOM 1076 C CA . ILE A 1 139 ? 13.310 8.086 13.026 1.00 91.94 139 ILE A CA 1
ATOM 1077 C C . ILE A 1 139 ? 12.406 7.625 11.884 1.00 91.94 139 ILE A C 1
ATOM 1079 O O . ILE A 1 139 ? 11.382 8.252 11.611 1.00 91.94 139 ILE A O 1
ATOM 1083 N N . PHE A 1 140 ? 12.766 6.534 11.213 1.00 86.75 140 PHE A N 1
ATOM 1084 C CA . PHE A 1 140 ? 12.006 6.046 10.070 1.00 86.75 140 PHE A CA 1
ATOM 1085 C C . PHE A 1 140 ? 10.644 5.478 10.477 1.00 86.75 140 PHE A C 1
ATOM 1087 O O . PHE A 1 140 ? 9.635 5.791 9.848 1.00 86.75 140 PHE A O 1
ATOM 1094 N N . SER A 1 141 ? 10.583 4.707 11.567 1.00 87.00 141 SER A N 1
ATOM 1095 C CA . SER A 1 141 ? 9.312 4.200 12.100 1.00 87.00 141 SER A CA 1
ATOM 1096 C C . SER A 1 141 ? 8.385 5.333 12.558 1.00 87.00 141 SER A C 1
ATOM 1098 O O . SER A 1 141 ? 7.175 5.285 12.304 1.00 87.00 141 SER A O 1
ATOM 1100 N N . PHE A 1 142 ? 8.937 6.398 13.149 1.00 91.31 142 PHE A N 1
ATOM 1101 C CA . PHE A 1 142 ? 8.187 7.615 13.454 1.00 91.31 142 PHE A CA 1
ATOM 1102 C C . PHE A 1 142 ? 7.690 8.321 12.182 1.00 91.31 142 PHE A C 1
ATOM 1104 O O . PHE A 1 142 ? 6.519 8.694 12.115 1.00 91.31 142 PHE A O 1
ATOM 1111 N N . LEU A 1 143 ? 8.537 8.456 11.155 1.00 90.00 143 LEU A N 1
ATOM 1112 C CA . LEU A 1 143 ? 8.181 9.085 9.882 1.00 90.00 143 LEU A CA 1
ATOM 1113 C C . LEU A 1 143 ? 7.045 8.339 9.169 1.00 90.00 143 LEU A C 1
ATOM 1115 O O . LEU A 1 143 ? 6.072 8.974 8.768 1.00 90.00 143 LEU A O 1
ATOM 1119 N N . ILE A 1 144 ? 7.126 7.009 9.049 1.00 87.75 144 ILE A N 1
ATOM 1120 C CA . ILE A 1 144 ? 6.050 6.199 8.453 1.00 87.75 144 ILE A CA 1
ATOM 1121 C C . ILE A 1 144 ? 4.752 6.376 9.243 1.00 87.75 144 ILE A C 1
ATOM 1123 O O . ILE A 1 144 ? 3.694 6.592 8.651 1.00 87.75 144 ILE A O 1
ATOM 1127 N N . SER A 1 145 ? 4.829 6.333 10.576 1.00 90.38 145 SER A N 1
ATOM 1128 C CA . SER A 1 145 ? 3.657 6.526 11.435 1.00 90.38 145 SER A CA 1
ATOM 1129 C C . SER A 1 145 ? 3.022 7.904 11.218 1.00 90.38 145 SER A C 1
ATOM 1131 O O . SER A 1 145 ? 1.802 8.015 11.101 1.00 90.38 145 SER A O 1
ATOM 1133 N N . LEU A 1 146 ? 3.840 8.954 11.105 1.00 91.44 146 LEU A N 1
ATOM 1134 C CA . LEU A 1 146 ? 3.385 10.315 10.837 1.00 91.44 146 LEU A CA 1
ATOM 1135 C C . LEU A 1 146 ? 2.741 10.443 9.447 1.00 91.44 146 LEU A C 1
ATOM 1137 O O . LEU A 1 146 ? 1.669 11.039 9.333 1.00 91.44 146 LEU A O 1
ATOM 1141 N N . ILE A 1 147 ? 3.352 9.853 8.412 1.00 90.12 147 ILE A N 1
ATOM 1142 C CA . ILE A 1 147 ? 2.807 9.824 7.045 1.00 90.12 147 ILE A CA 1
ATOM 1143 C C . ILE A 1 147 ? 1.446 9.123 7.031 1.00 90.12 147 ILE A C 1
ATOM 1145 O O . ILE A 1 147 ? 0.492 9.665 6.479 1.00 90.12 147 ILE A O 1
ATOM 1149 N N . PHE A 1 148 ? 1.318 7.966 7.684 1.00 87.94 148 PHE A N 1
ATOM 1150 C CA . PHE A 1 148 ? 0.064 7.213 7.722 1.00 87.94 148 PHE A CA 1
ATOM 1151 C C . PHE A 1 148 ? -1.066 7.986 8.424 1.00 87.94 148 PHE A C 1
ATOM 1153 O O . PHE A 1 148 ? -2.209 8.016 7.951 1.00 87.94 148 PHE A O 1
ATOM 1160 N N . ILE A 1 149 ? -0.750 8.668 9.532 1.00 91.69 149 ILE A N 1
ATOM 1161 C CA . ILE A 1 149 ? -1.701 9.545 10.228 1.00 91.69 149 ILE A CA 1
ATOM 1162 C C . ILE A 1 149 ? -2.122 10.700 9.309 1.00 91.69 149 ILE A C 1
ATOM 1164 O O . ILE A 1 149 ? -3.319 10.944 9.139 1.00 91.69 149 ILE A O 1
ATOM 1168 N N . PHE A 1 150 ? -1.163 11.382 8.675 1.00 91.31 150 PHE A N 1
ATOM 1169 C CA . PHE A 1 150 ? -1.437 12.495 7.765 1.00 91.31 150 PHE A CA 1
ATOM 1170 C C . PHE A 1 150 ? -2.281 12.072 6.555 1.00 91.31 150 PHE A C 1
ATOM 1172 O O . PHE A 1 150 ? -3.229 12.769 6.185 1.00 91.31 150 PHE A O 1
ATOM 1179 N N . GLU A 1 151 ? -1.986 10.918 5.955 1.00 86.38 151 GLU A N 1
ATOM 1180 C CA . GLU A 1 151 ? -2.747 10.374 4.830 1.00 86.38 151 GLU A CA 1
ATOM 1181 C C . GLU A 1 151 ? -4.198 10.076 5.233 1.00 86.38 151 GLU A C 1
ATOM 1183 O O . GLU A 1 151 ? -5.130 10.416 4.501 1.00 86.38 151 GLU A O 1
ATOM 1188 N N . THR A 1 152 ? -4.410 9.510 6.425 1.00 90.00 152 THR A N 1
ATOM 1189 C CA . THR A 1 152 ? -5.752 9.207 6.946 1.00 90.00 152 THR A CA 1
ATOM 1190 C C . THR A 1 152 ? -6.591 10.479 7.101 1.00 90.00 152 THR A C 1
ATOM 1192 O O . THR A 1 152 ? -7.727 10.536 6.623 1.00 90.00 152 THR A O 1
ATOM 1195 N N . PHE A 1 153 ? -6.027 11.535 7.697 1.00 92.62 153 PHE A N 1
ATOM 1196 C CA . PHE A 1 153 ? -6.713 12.827 7.801 1.00 92.62 153 PHE A CA 1
ATOM 1197 C C . PHE A 1 153 ? -6.905 13.502 6.438 1.00 92.62 153 PHE A C 1
ATOM 1199 O O . PHE A 1 153 ? -7.956 14.088 6.193 1.00 92.62 153 PHE A O 1
ATOM 1206 N N . SER A 1 154 ? -5.945 13.385 5.520 1.00 89.38 154 SER A N 1
ATOM 1207 C CA . SER A 1 154 ? -6.069 13.924 4.159 1.00 89.38 154 SER A CA 1
ATOM 1208 C C . SER A 1 154 ? -7.213 13.264 3.381 1.00 89.38 154 SER A C 1
ATOM 1210 O O . SER A 1 154 ? -7.970 13.952 2.690 1.00 89.38 154 SER A O 1
ATOM 1212 N N . LYS A 1 155 ? -7.404 11.946 3.535 1.00 86.19 155 LYS A N 1
ATOM 1213 C CA . LYS A 1 155 ? -8.559 11.221 2.978 1.00 86.19 155 LYS A CA 1
ATOM 1214 C C . LYS A 1 155 ? -9.871 11.709 3.587 1.00 86.19 155 LYS A C 1
ATOM 1216 O O . LYS A 1 155 ? -10.801 12.002 2.842 1.00 86.19 155 LYS A O 1
ATOM 1221 N N . LEU A 1 156 ? -9.927 11.891 4.907 1.00 90.12 156 LEU A N 1
ATOM 1222 C CA . LEU A 1 156 ? -11.102 12.454 5.577 1.00 90.12 156 LEU A CA 1
ATOM 1223 C C . LEU A 1 156 ? -11.429 13.866 5.060 1.00 90.12 156 LEU A C 1
ATOM 1225 O O . LEU A 1 156 ? -12.569 14.140 4.701 1.00 90.12 156 LEU A O 1
ATOM 1229 N N . ILE A 1 157 ? -10.433 14.747 4.941 1.00 90.00 157 ILE A N 1
ATOM 1230 C CA . ILE A 1 157 ? -10.613 16.101 4.392 1.00 90.00 157 ILE A CA 1
ATOM 1231 C C . ILE A 1 157 ? -11.103 16.049 2.939 1.00 90.00 157 ILE A C 1
ATOM 1233 O O . ILE A 1 157 ? -11.917 16.875 2.535 1.00 90.00 157 ILE A O 1
ATOM 1237 N N . THR A 1 158 ? -10.641 15.078 2.150 1.00 87.12 158 THR A N 1
ATOM 1238 C CA . THR A 1 158 ? -11.118 14.878 0.772 1.00 87.12 158 THR A CA 1
ATOM 1239 C C . THR A 1 158 ? -12.610 14.541 0.752 1.00 87.12 158 THR A C 1
ATOM 1241 O O . THR A 1 158 ? -13.353 15.168 0.005 1.00 87.12 158 THR A O 1
ATOM 1244 N N . ILE A 1 159 ? -13.084 13.681 1.661 1.00 87.00 159 ILE A N 1
ATOM 1245 C CA . ILE A 1 159 ? -14.521 13.383 1.820 1.00 87.00 159 ILE A CA 1
ATOM 1246 C C . ILE A 1 159 ? -15.318 14.652 2.165 1.00 87.00 159 ILE A C 1
ATOM 1248 O O . ILE A 1 159 ? -16.396 14.871 1.616 1.00 87.00 159 ILE A O 1
ATOM 1252 N N . PHE A 1 160 ? -14.781 15.519 3.030 1.00 88.12 160 PHE A N 1
ATOM 1253 C CA . PHE A 1 160 ? -15.400 16.811 3.357 1.00 88.12 160 PHE A CA 1
ATOM 1254 C C . PHE A 1 160 ? -15.440 17.782 2.167 1.00 88.12 160 PHE A C 1
ATOM 1256 O O . PHE A 1 160 ? -16.360 18.590 2.071 1.00 88.12 160 PHE A O 1
ATOM 1263 N N . LYS A 1 161 ? -14.465 17.716 1.253 1.00 87.12 161 LYS A N 1
ATOM 1264 C CA . LYS A 1 161 ? -14.471 18.504 0.009 1.00 87.12 161 LYS A CA 1
ATOM 1265 C C . LYS A 1 161 ? -15.463 17.950 -1.016 1.00 87.12 161 LYS A C 1
ATOM 1267 O O . LYS A 1 161 ? -16.117 18.728 -1.708 1.00 87.12 161 LYS A O 1
ATOM 1272 N N . ASP A 1 162 ? -15.591 16.628 -1.108 1.00 83.88 162 ASP A N 1
ATOM 1273 C CA . ASP A 1 162 ? -16.531 15.969 -2.021 1.00 83.88 162 ASP A CA 1
ATOM 1274 C C . ASP A 1 162 ? -17.989 16.175 -1.580 1.00 83.88 162 ASP A C 1
ATOM 1276 O O . ASP A 1 162 ? -18.881 16.395 -2.411 1.00 83.88 162 ASP A O 1
ATOM 1280 N N . HIS A 1 163 ? -18.226 16.180 -0.269 1.00 83.94 163 HIS A N 1
ATOM 1281 C CA . HIS A 1 163 ? -19.530 16.400 0.349 1.00 83.94 163 HIS A CA 1
ATOM 1282 C C . HIS A 1 163 ? -19.470 17.611 1.305 1.00 83.94 163 HIS A C 1
ATOM 1284 O O . HIS A 1 163 ? -19.421 17.421 2.524 1.00 83.94 163 HIS A O 1
ATOM 1290 N N . PRO A 1 164 ? -19.440 18.853 0.772 1.00 83.31 164 PRO A N 1
ATOM 1291 C CA . PRO A 1 164 ? -19.373 20.057 1.591 1.00 83.31 164 PRO A CA 1
ATOM 1292 C C . PRO A 1 164 ? -20.628 20.210 2.448 1.00 83.31 164 PRO A C 1
ATOM 1294 O O . PRO A 1 164 ? -21.728 19.854 2.026 1.00 83.31 164 PRO A O 1
ATOM 1297 N N . LEU A 1 165 ? -20.452 20.794 3.633 1.00 84.00 165 LEU A N 1
ATOM 1298 C CA . LEU A 1 165 ? -21.550 21.143 4.527 1.00 84.00 165 LEU A CA 1
ATOM 1299 C C . LEU A 1 165 ? -22.271 22.377 3.970 1.00 84.00 165 LEU A C 1
ATOM 1301 O O . LEU A 1 165 ? -21.771 23.494 4.078 1.00 84.00 165 LEU A O 1
ATOM 1305 N N . MET A 1 166 ? -23.415 22.157 3.331 1.00 80.06 166 MET A N 1
ATOM 1306 C CA . MET A 1 166 ? -24.300 23.207 2.823 1.00 80.06 166 MET A CA 1
ATOM 1307 C C . MET A 1 166 ? -25.588 23.239 3.654 1.00 80.06 166 MET A C 1
ATOM 1309 O O . MET A 1 166 ? -26.024 22.198 4.133 1.00 80.06 166 MET A O 1
ATOM 1313 N N . ASP A 1 167 ? -26.215 24.406 3.812 1.00 74.25 167 ASP A N 1
ATOM 1314 C CA . ASP A 1 167 ? -27.497 24.515 4.534 1.00 74.25 167 ASP A CA 1
ATOM 1315 C C . ASP A 1 167 ? -28.681 23.971 3.718 1.00 74.25 167 ASP A C 1
ATOM 1317 O O . ASP A 1 167 ? -29.671 23.504 4.277 1.00 74.25 167 ASP A O 1
ATOM 1321 N N . GLN A 1 168 ? -28.585 24.012 2.385 1.00 72.75 168 GLN A N 1
ATOM 1322 C CA . GLN A 1 168 ? -29.605 23.497 1.476 1.00 72.75 168 GLN A CA 1
ATOM 1323 C C . GLN A 1 168 ? -29.013 22.437 0.552 1.00 72.75 168 GLN A C 1
ATOM 1325 O O . GLN A 1 168 ? -28.084 22.703 -0.213 1.00 72.75 168 GLN A O 1
ATOM 1330 N N . TYR A 1 169 ? -29.602 21.245 0.591 1.00 70.00 169 TYR A N 1
ATOM 1331 C CA . TYR A 1 169 ? -29.332 20.170 -0.356 1.00 70.00 169 TYR A CA 1
ATOM 1332 C C . TYR A 1 169 ? -30.555 19.981 -1.247 1.00 70.00 169 TYR A C 1
ATOM 1334 O O . TYR A 1 169 ? -31.690 20.054 -0.784 1.00 70.00 169 TYR A O 1
ATOM 1342 N N . ASN A 1 170 ? -30.339 19.727 -2.537 1.00 65.06 170 ASN A N 1
ATOM 1343 C CA . ASN A 1 170 ? -31.437 19.366 -3.426 1.00 65.06 170 ASN A CA 1
ATOM 1344 C C . ASN A 1 170 ? -31.778 17.877 -3.223 1.00 65.06 170 ASN A C 1
ATOM 1346 O O . ASN A 1 170 ? -31.014 17.002 -3.632 1.00 65.06 170 ASN A O 1
ATOM 1350 N N . GLU A 1 171 ? -32.914 17.596 -2.581 1.00 59.12 171 GLU A N 1
ATOM 1351 C CA . GLU A 1 171 ? -33.345 16.254 -2.150 1.00 59.12 171 GLU A CA 1
ATOM 1352 C C . GLU A 1 171 ? -33.675 15.288 -3.305 1.00 59.12 171 GLU A C 1
ATOM 1354 O O . GLU A 1 171 ? -33.842 14.087 -3.101 1.00 59.12 171 GLU A O 1
ATOM 1359 N N . GLN A 1 172 ? -33.723 15.774 -4.549 1.00 55.31 172 GLN A N 1
ATOM 1360 C CA . GLN A 1 172 ? -34.177 15.000 -5.712 1.00 55.31 172 GLN A CA 1
ATOM 1361 C C . GLN A 1 172 ? -33.226 13.872 -6.165 1.00 55.31 172 GLN A C 1
ATOM 1363 O O . GLN A 1 172 ? -33.516 13.173 -7.139 1.00 55.31 172 GLN A O 1
ATOM 1368 N N . HIS A 1 173 ? -32.084 13.668 -5.498 1.00 51.09 173 HIS A N 1
ATOM 1369 C CA . HIS A 1 173 ? -31.042 12.732 -5.938 1.00 51.09 173 HIS A CA 1
ATOM 1370 C C . HIS A 1 173 ? -30.476 11.837 -4.828 1.00 51.09 173 HIS A C 1
ATOM 1372 O O . HIS A 1 173 ? -29.280 11.534 -4.826 1.00 51.09 173 HIS A O 1
ATOM 1378 N N . ALA A 1 174 ? -31.323 11.383 -3.902 1.00 49.75 174 ALA A N 1
ATOM 1379 C CA . ALA A 1 174 ? -30.950 10.341 -2.949 1.00 49.75 174 ALA A CA 1
ATOM 1380 C C . ALA A 1 174 ? -30.435 9.088 -3.697 1.00 49.75 174 ALA A C 1
ATOM 1382 O O . ALA A 1 174 ? -31.175 8.447 -4.443 1.00 49.75 174 ALA A O 1
ATOM 1383 N N . GLY A 1 175 ? -29.146 8.762 -3.539 1.00 54.53 175 GLY A N 1
ATOM 1384 C CA . GLY A 1 175 ? -28.548 7.519 -4.049 1.00 54.53 175 GLY A CA 1
ATOM 1385 C C . GLY A 1 175 ? -27.604 7.625 -5.256 1.00 54.53 175 GLY A C 1
ATOM 1386 O O . GLY A 1 175 ? -27.078 6.596 -5.680 1.00 54.53 175 GLY A O 1
ATOM 1387 N N . GLN A 1 176 ? -27.327 8.818 -5.804 1.00 55.41 176 GLN A N 1
ATOM 1388 C CA . GLN A 1 176 ? -26.243 8.984 -6.789 1.00 55.41 176 GLN A CA 1
ATOM 1389 C C . GLN A 1 176 ? -24.907 9.305 -6.089 1.00 55.41 176 GLN A C 1
ATOM 1391 O O . GLN A 1 176 ? -24.858 10.247 -5.295 1.00 55.41 176 GLN A O 1
ATOM 1396 N N . PRO A 1 177 ? -23.809 8.581 -6.390 1.00 57.66 177 PRO A N 1
ATOM 1397 C CA . PRO A 1 177 ? -22.494 8.830 -5.787 1.00 57.66 177 PRO A CA 1
ATOM 1398 C C . PRO A 1 177 ? -21.858 10.170 -6.207 1.00 57.66 177 PRO A C 1
ATOM 1400 O O . PRO A 1 177 ? -20.844 10.565 -5.641 1.00 57.66 177 PRO A O 1
ATOM 1403 N N . ASP A 1 178 ? -22.454 10.879 -7.170 1.00 56.91 178 ASP A N 1
ATOM 1404 C CA . ASP A 1 178 ? -21.809 12.008 -7.867 1.00 56.91 178 ASP A CA 1
ATOM 1405 C C . ASP A 1 178 ? -22.180 13.369 -7.329 1.00 56.91 178 ASP A C 1
ATOM 1407 O O . ASP A 1 178 ? -21.533 14.369 -7.643 1.00 56.91 178 ASP A O 1
ATOM 1411 N N . LYS A 1 179 ? -23.245 13.418 -6.537 1.00 65.00 179 LYS A N 1
ATOM 1412 C CA . LYS A 1 179 ? -23.794 14.665 -6.030 1.00 65.00 179 LYS A CA 1
ATOM 1413 C C . LYS A 1 179 ? -23.415 14.829 -4.561 1.00 65.00 179 LYS A C 1
ATOM 1415 O O . LYS A 1 179 ? -23.306 13.834 -3.844 1.00 65.00 179 LYS A O 1
ATOM 1420 N N . PRO A 1 180 ? -23.158 16.067 -4.108 1.00 68.06 180 PRO A N 1
ATOM 1421 C CA . PRO A 1 180 ? -22.905 16.333 -2.700 1.00 68.06 180 PRO A CA 1
ATOM 1422 C C . PRO A 1 180 ? -24.142 15.905 -1.904 1.00 68.06 180 PRO A C 1
ATOM 1424 O O . PRO A 1 180 ? -25.244 16.387 -2.160 1.00 68.06 180 PRO A O 1
ATOM 1427 N N . GLN A 1 181 ? -23.962 14.945 -0.997 1.00 71.88 181 GLN A N 1
ATOM 1428 C CA . GLN A 1 181 ? -25.042 14.391 -0.197 1.00 71.88 181 GLN A CA 1
ATOM 1429 C C . GLN A 1 181 ? -25.002 15.006 1.202 1.00 71.88 181 GLN A C 1
ATOM 1431 O O . GLN A 1 181 ? -23.904 15.204 1.740 1.00 71.88 181 GLN A O 1
ATOM 1436 N N . PRO A 1 182 ? -26.170 15.282 1.802 1.00 76.56 182 PRO A N 1
ATOM 1437 C CA . PRO A 1 182 ? -26.238 15.790 3.162 1.00 76.56 182 PRO A CA 1
ATOM 1438 C C . PRO A 1 182 ? -25.598 14.819 4.151 1.00 76.56 182 PRO A C 1
ATOM 1440 O O . PRO A 1 182 ? -25.663 13.601 3.984 1.00 76.56 182 PRO A O 1
ATOM 1443 N N . ASN A 1 183 ? -24.980 15.374 5.196 1.00 83.38 183 ASN A N 1
ATOM 1444 C CA . ASN A 1 183 ? -24.524 14.684 6.413 1.00 83.38 183 ASN A CA 1
ATOM 1445 C C . ASN A 1 183 ? -23.494 13.548 6.240 1.00 83.38 183 ASN A C 1
ATOM 1447 O O . ASN A 1 183 ? -22.984 13.034 7.234 1.00 83.38 183 ASN A O 1
ATOM 1451 N N . THR A 1 184 ? -23.105 13.209 5.009 1.00 86.06 184 THR A N 1
ATOM 1452 C CA . THR A 1 184 ? -22.139 12.143 4.692 1.00 86.06 184 THR A CA 1
ATOM 1453 C C . THR A 1 184 ? -20.767 12.412 5.315 1.00 86.06 184 THR A C 1
ATOM 1455 O O . THR A 1 184 ? -20.149 11.515 5.894 1.00 86.06 184 THR A O 1
ATOM 1458 N N . ALA A 1 185 ? -20.290 13.658 5.237 1.00 87.19 185 ALA A N 1
ATOM 1459 C CA . ALA A 1 185 ? -18.995 14.054 5.786 1.00 87.19 185 ALA A CA 1
ATOM 1460 C C . ALA A 1 185 ? -18.953 13.924 7.319 1.00 87.19 185 ALA A C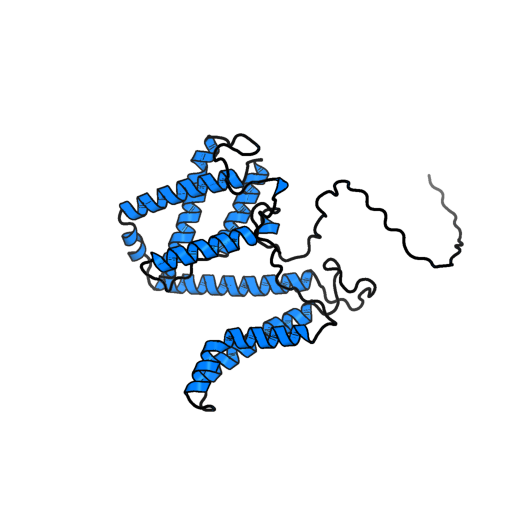 1
ATOM 1462 O O . ALA A 1 185 ? -18.024 13.332 7.872 1.00 87.19 185 ALA A O 1
ATOM 1463 N N . LEU A 1 186 ? -19.998 14.404 8.003 1.00 89.75 186 LEU A N 1
ATOM 1464 C CA . LEU A 1 186 ? -20.113 14.310 9.459 1.00 89.75 186 LEU A CA 1
ATOM 1465 C C . LEU A 1 186 ? -20.247 12.853 9.921 1.00 89.75 186 LEU A C 1
ATOM 1467 O O . LEU A 1 186 ? -19.572 12.442 10.861 1.00 89.75 186 LEU A O 1
ATOM 1471 N N . MET A 1 187 ? -21.066 12.059 9.230 1.00 90.06 187 MET A N 1
ATOM 1472 C CA . MET A 1 187 ? -21.220 10.633 9.516 1.00 90.06 187 MET A CA 1
ATOM 1473 C C . MET A 1 187 ? -19.884 9.887 9.373 1.00 90.06 187 MET A C 1
ATOM 1475 O O . MET A 1 187 ? -19.502 9.116 10.251 1.00 90.06 187 MET A O 1
ATOM 1479 N N . SER A 1 188 ? -19.114 10.185 8.321 1.00 90.19 188 SER A N 1
ATOM 1480 C CA . SER A 1 188 ? -17.779 9.605 8.106 1.00 90.19 188 SER A CA 1
ATOM 1481 C C . SER A 1 188 ? -16.791 9.981 9.220 1.00 90.19 188 SER A C 1
ATOM 1483 O O . SER A 1 188 ? -16.020 9.134 9.673 1.00 90.19 188 SER A O 1
ATOM 1485 N N . LEU A 1 189 ? -16.845 11.225 9.715 1.00 92.62 189 LEU A N 1
ATOM 1486 C CA . LEU A 1 189 ? -16.060 11.679 10.869 1.00 92.62 189 LEU A CA 1
ATOM 1487 C C . LEU A 1 189 ? -16.428 10.905 12.146 1.00 92.62 189 LEU A C 1
ATOM 1489 O O . LEU A 1 189 ? -15.537 10.448 12.861 1.00 92.62 189 LEU A O 1
ATOM 1493 N N . ILE A 1 190 ? -17.726 10.734 12.421 1.00 94.25 190 ILE A N 1
ATOM 1494 C CA . ILE A 1 190 ? -18.223 10.008 13.601 1.00 94.25 190 ILE A CA 1
ATOM 1495 C C . ILE A 1 190 ? -17.799 8.538 13.553 1.00 94.25 190 ILE A C 1
ATOM 1497 O O . ILE A 1 190 ? -17.289 8.018 14.547 1.00 94.25 190 ILE A O 1
ATOM 1501 N N . LEU A 1 191 ? -17.950 7.874 12.403 1.00 93.00 191 LEU A N 1
ATOM 1502 C CA . LEU A 1 191 ? -17.528 6.484 12.222 1.00 93.00 191 LEU A CA 1
ATOM 1503 C C . LEU A 1 191 ? -16.012 6.322 12.402 1.00 93.00 191 LEU A C 1
ATOM 1505 O O . LEU A 1 191 ? -15.574 5.404 13.100 1.00 93.00 191 LEU A O 1
ATOM 1509 N N . MET A 1 192 ? -15.207 7.226 11.834 1.00 94.44 192 MET A N 1
ATOM 1510 C CA . MET A 1 192 ? -13.749 7.220 11.994 1.00 94.44 192 MET A CA 1
ATOM 1511 C C . MET A 1 192 ? -13.346 7.416 13.461 1.00 94.44 192 MET A C 1
ATOM 1513 O O . MET A 1 192 ? -12.636 6.581 14.029 1.00 94.44 192 MET A O 1
ATOM 1517 N N . ALA A 1 193 ? -13.808 8.503 14.086 1.00 95.69 193 ALA A N 1
ATOM 1518 C CA . ALA A 1 193 ? -13.459 8.846 15.459 1.00 95.69 193 ALA A CA 1
ATOM 1519 C C . ALA A 1 193 ? -13.934 7.765 16.432 1.00 95.69 193 ALA A C 1
ATOM 1521 O O . ALA A 1 193 ? -13.177 7.320 17.292 1.00 95.69 193 ALA A O 1
ATOM 1522 N N . GLY A 1 194 ? -15.167 7.291 16.279 1.00 95.62 194 GLY A N 1
ATOM 1523 C CA . GLY A 1 194 ? -15.716 6.298 17.181 1.00 95.62 194 GLY A CA 1
ATOM 1524 C C . GLY A 1 194 ? -15.086 4.910 17.009 1.00 95.62 194 GLY A C 1
ATOM 1525 O O . GLY A 1 194 ? -14.864 4.247 18.019 1.00 95.62 194 GLY A O 1
ATOM 1526 N N . THR A 1 195 ? -14.689 4.493 15.798 1.00 95.94 195 THR A N 1
ATOM 1527 C CA . THR A 1 195 ? -13.896 3.256 15.623 1.00 95.94 195 THR A CA 1
ATOM 1528 C C . THR A 1 195 ? -12.545 3.376 16.330 1.00 95.94 195 THR A C 1
ATOM 1530 O O . THR A 1 195 ? -12.131 2.453 17.033 1.00 95.94 195 THR A O 1
ATOM 1533 N N . PHE A 1 196 ? -11.874 4.526 16.198 1.00 95.62 196 PHE A N 1
ATOM 1534 C CA . PHE A 1 196 ? -10.596 4.795 16.859 1.00 95.62 196 PHE A CA 1
ATOM 1535 C C . PHE A 1 196 ? -10.720 4.785 18.388 1.00 95.62 196 PHE A C 1
ATOM 1537 O O . PHE A 1 196 ? -9.961 4.086 19.061 1.00 95.62 196 PHE A O 1
ATOM 1544 N N . PHE A 1 197 ? -11.690 5.517 18.946 1.00 96.12 197 PHE A N 1
ATOM 1545 C CA . PHE A 1 197 ? -11.903 5.567 20.391 1.00 96.12 197 PHE A CA 1
ATOM 1546 C C . PHE A 1 197 ? -12.287 4.202 20.952 1.00 96.12 197 PHE A C 1
ATOM 1548 O O . PHE A 1 197 ? -11.719 3.782 21.958 1.00 96.12 197 PHE A O 1
ATOM 1555 N N . LEU A 1 198 ? -13.190 3.476 20.290 1.00 95.00 198 LEU A N 1
ATOM 1556 C CA . LEU A 1 198 ? -13.597 2.141 20.718 1.00 95.00 198 LEU A CA 1
ATOM 1557 C C . LEU A 1 198 ? -12.407 1.172 20.720 1.00 95.00 198 LEU A C 1
ATOM 1559 O O . LEU A 1 198 ? -12.165 0.507 21.728 1.00 95.00 198 LEU A O 1
ATOM 1563 N N . ALA A 1 199 ? -11.588 1.177 19.664 1.00 95.00 199 ALA A N 1
ATOM 1564 C CA . ALA A 1 199 ? -10.386 0.348 19.593 1.00 95.00 199 ALA A CA 1
ATOM 1565 C C . ALA A 1 199 ? -9.365 0.727 20.676 1.00 95.00 199 ALA A C 1
ATOM 1567 O O . ALA A 1 199 ? -8.775 -0.146 21.319 1.00 95.00 199 ALA A O 1
ATOM 1568 N N . PHE A 1 200 ? -9.183 2.026 20.925 1.00 93.19 200 PHE A N 1
ATOM 1569 C CA . PHE A 1 200 ? -8.301 2.534 21.972 1.00 93.19 200 PHE A CA 1
ATOM 1570 C C . PHE A 1 200 ? -8.766 2.120 23.376 1.00 93.19 200 PHE A C 1
ATOM 1572 O O . PHE A 1 200 ? -7.956 1.659 24.187 1.00 93.19 200 PHE A O 1
ATOM 1579 N N . PHE A 1 201 ? -10.067 2.225 23.663 1.00 92.56 201 PHE A N 1
ATOM 1580 C CA . PHE A 1 201 ? -10.642 1.807 24.940 1.00 92.56 201 PHE A CA 1
ATOM 1581 C C . PHE A 1 201 ? -10.553 0.294 25.138 1.00 92.56 201 PHE A C 1
ATOM 1583 O O . PHE A 1 201 ? -10.097 -0.133 26.199 1.00 92.56 201 PHE A O 1
ATOM 1590 N N . LEU A 1 202 ? -10.887 -0.518 24.127 1.00 91.31 202 LEU A N 1
ATOM 1591 C CA . LEU A 1 202 ? -10.751 -1.979 24.195 1.00 91.31 202 LEU A CA 1
ATOM 1592 C C . LEU A 1 202 ? -9.288 -2.406 24.401 1.00 91.31 202 LEU A C 1
ATOM 1594 O O . LEU A 1 202 ? -9.010 -3.329 25.169 1.00 91.31 202 LEU A O 1
ATOM 1598 N N . ARG A 1 203 ? -8.327 -1.674 23.821 1.00 89.75 203 ARG A N 1
ATOM 1599 C CA . ARG A 1 203 ? -6.898 -1.908 24.065 1.00 89.75 203 ARG A CA 1
ATOM 1600 C C . ARG A 1 203 ? -6.479 -1.554 25.493 1.00 89.75 203 ARG A C 1
ATOM 1602 O O . ARG A 1 203 ? -5.757 -2.332 26.114 1.00 89.75 203 ARG A O 1
ATOM 1609 N N . LYS A 1 204 ? -6.932 -0.423 26.050 1.00 88.75 204 LYS A N 1
ATOM 1610 C CA . LYS A 1 204 ? -6.679 -0.083 27.467 1.00 88.75 204 LYS A CA 1
ATOM 1611 C C . LYS A 1 204 ? -7.347 -1.066 28.426 1.00 88.75 204 LYS A C 1
ATOM 1613 O O . LYS A 1 204 ? -6.783 -1.393 29.471 1.00 88.75 204 LYS A O 1
ATOM 1618 N N . PHE A 1 205 ? -8.515 -1.577 28.055 1.00 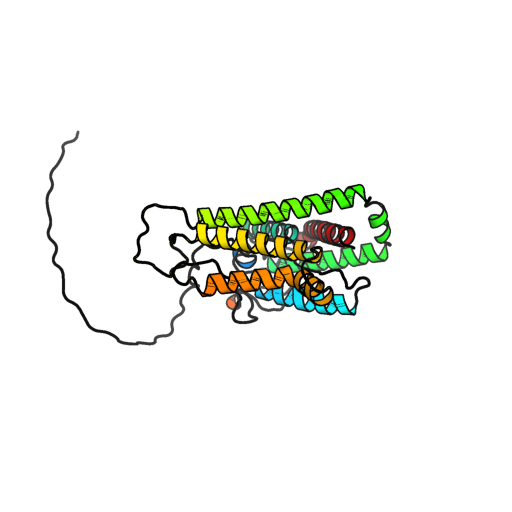86.44 205 PHE A N 1
ATOM 1619 C CA . PHE A 1 205 ? -9.274 -2.536 28.845 1.00 86.44 205 PHE A CA 1
ATOM 1620 C C . PHE A 1 205 ? -8.521 -3.853 29.076 1.00 86.44 205 PHE A C 1
ATOM 1622 O O . PHE A 1 205 ? -8.667 -4.451 30.141 1.00 86.44 205 PHE A O 1
ATOM 1629 N N . LYS A 1 206 ? -7.611 -4.239 28.165 1.00 83.38 206 LYS A N 1
ATOM 1630 C CA . LYS A 1 206 ? -6.684 -5.374 28.343 1.00 83.38 206 LYS A CA 1
ATOM 1631 C C . LYS A 1 206 ? -5.908 -5.329 29.669 1.00 83.38 206 LYS A C 1
ATOM 1633 O O . LYS A 1 206 ? -5.623 -6.381 30.242 1.00 83.38 206 LYS A O 1
ATOM 1638 N N . ASN A 1 207 ? -5.603 -4.129 30.168 1.00 82.25 207 ASN A N 1
ATOM 1639 C CA . ASN A 1 207 ? -4.835 -3.910 31.397 1.00 82.25 207 ASN A CA 1
ATOM 1640 C C . ASN A 1 207 ? -5.716 -3.550 32.611 1.00 82.25 207 ASN A C 1
ATOM 1642 O O . ASN A 1 207 ? -5.203 -3.421 33.718 1.00 82.25 207 ASN A O 1
ATOM 1646 N N . SER A 1 208 ? -7.032 -3.399 32.429 1.00 85.38 208 SER A N 1
ATOM 1647 C CA . SER A 1 208 ? -7.971 -2.987 33.484 1.00 85.38 208 SER A CA 1
ATOM 1648 C C . SER A 1 208 ? -8.332 -4.135 34.436 1.00 85.38 208 SER A C 1
ATOM 1650 O O . SER A 1 208 ? -8.402 -5.287 34.021 1.00 85.38 208 SER A O 1
ATOM 1652 N N . ALA A 1 209 ? -8.597 -3.860 35.715 1.00 81.25 209 ALA A N 1
ATOM 1653 C CA . ALA A 1 209 ? -8.877 -4.886 36.732 1.00 81.25 209 ALA A CA 1
ATOM 1654 C C . ALA A 1 209 ? -10.314 -5.457 36.704 1.00 81.25 209 ALA A C 1
ATOM 1656 O O . ALA A 1 209 ? -10.608 -6.401 37.429 1.00 81.25 209 ALA A O 1
ATOM 1657 N N . PHE A 1 210 ? -11.206 -4.907 35.876 1.00 76.44 210 PHE A N 1
ATOM 1658 C CA . PHE A 1 210 ? -12.655 -5.134 35.973 1.00 76.44 210 PHE A CA 1
ATOM 1659 C C . PHE A 1 210 ? -13.175 -6.519 35.516 1.00 76.44 210 PHE A C 1
ATOM 1661 O O . PHE A 1 210 ? -14.329 -6.826 35.795 1.00 76.44 210 PHE A O 1
ATOM 1668 N N . LEU A 1 211 ? -12.385 -7.363 34.830 1.00 82.06 211 LEU A N 1
ATOM 1669 C CA . LEU A 1 211 ? -12.846 -8.659 34.285 1.00 82.06 211 LEU A CA 1
ATOM 1670 C C . LEU A 1 211 ? -11.905 -9.843 34.582 1.00 82.06 211 LEU A C 1
ATOM 1672 O O . LEU A 1 211 ? -10.693 -9.645 34.717 1.00 82.06 211 LEU A O 1
ATOM 1676 N N . PRO A 1 212 ? -12.426 -11.093 34.577 1.00 84.00 212 PRO A N 1
ATOM 1677 C CA . PRO A 1 212 ? -11.615 -12.300 34.709 1.00 84.00 212 PRO A CA 1
ATOM 1678 C C . PRO A 1 212 ? -10.550 -12.396 33.607 1.00 84.00 212 PRO A C 1
ATOM 1680 O O . PRO A 1 212 ? -10.782 -12.090 32.434 1.00 84.00 212 PRO A O 1
ATOM 1683 N N . GLY A 1 213 ? -9.356 -12.861 33.987 1.00 83.00 213 GLY A N 1
ATOM 1684 C CA . GLY A 1 213 ? -8.136 -12.680 33.196 1.00 83.00 213 GLY A CA 1
ATOM 1685 C C . GLY A 1 213 ? -8.146 -13.269 31.779 1.00 83.00 213 GLY A C 1
ATOM 1686 O O . GLY A 1 213 ? -7.459 -12.728 30.913 1.00 83.00 213 GLY A O 1
ATOM 1687 N N . ARG A 1 214 ? -8.905 -14.346 31.517 1.00 84.81 214 ARG A N 1
ATOM 1688 C CA . ARG A 1 214 ? -9.036 -14.936 30.168 1.00 84.81 214 ARG A CA 1
ATOM 1689 C C . ARG A 1 214 ? -9.899 -14.072 29.244 1.00 84.81 214 ARG A C 1
ATOM 1691 O O . ARG A 1 214 ? -9.465 -13.759 28.140 1.00 84.81 214 ARG A O 1
ATOM 1698 N N . ALA A 1 215 ? -11.071 -13.640 29.715 1.00 85.88 215 ALA A N 1
ATOM 1699 C CA . ALA A 1 215 ? -11.986 -12.801 28.941 1.00 85.88 215 ALA A CA 1
ATOM 1700 C C . ALA A 1 215 ? -11.352 -11.443 28.599 1.00 85.88 215 ALA A C 1
ATOM 1702 O O . ALA A 1 215 ? -11.413 -10.998 27.458 1.00 85.88 215 ALA A O 1
ATOM 1703 N N . ARG A 1 216 ? -10.655 -10.825 29.561 1.00 87.12 216 ARG A N 1
ATOM 1704 C CA . ARG A 1 216 ? -9.959 -9.545 29.366 1.00 87.12 216 ARG A CA 1
ATOM 1705 C C . ARG A 1 216 ? -8.885 -9.596 28.272 1.00 87.12 216 ARG A C 1
ATOM 1707 O O . ARG A 1 216 ? -8.770 -8.655 27.492 1.00 87.12 216 ARG A O 1
ATOM 1714 N N . ARG A 1 217 ? -8.094 -10.677 28.218 1.00 85.81 217 ARG A N 1
ATOM 1715 C CA . ARG A 1 217 ? -7.068 -10.857 27.176 1.00 85.81 217 ARG A CA 1
ATOM 1716 C C . ARG A 1 217 ? -7.707 -10.997 25.800 1.00 85.81 217 ARG A C 1
ATOM 1718 O O . ARG A 1 217 ? -7.326 -10.264 24.901 1.00 85.81 217 ARG A O 1
ATOM 1725 N N . LEU A 1 218 ? -8.734 -11.840 25.685 1.00 88.19 218 LEU A N 1
ATOM 1726 C CA . LEU A 1 218 ? -9.446 -12.057 24.427 1.00 88.19 218 LEU A CA 1
ATOM 1727 C C . LEU A 1 218 ? -10.074 -10.756 23.903 1.00 88.19 218 LEU A C 1
ATOM 1729 O O . LEU A 1 218 ? -9.844 -10.386 22.758 1.00 88.19 218 LEU A O 1
ATOM 1733 N N . ILE A 1 219 ? -10.787 -10.008 24.750 1.00 88.38 219 ILE A N 1
ATOM 1734 C CA . ILE A 1 219 ? -11.396 -8.722 24.364 1.00 88.38 219 ILE A CA 1
ATOM 1735 C C . ILE A 1 219 ? -10.329 -7.697 23.947 1.00 88.38 219 ILE A C 1
ATOM 1737 O O . ILE A 1 219 ? -10.532 -6.948 22.995 1.00 88.38 219 ILE A O 1
ATOM 1741 N N . GLY A 1 220 ? -9.188 -7.669 24.641 1.00 86.44 220 GLY A N 1
ATOM 1742 C CA . GLY A 1 220 ? -8.076 -6.782 24.307 1.00 86.44 220 GLY A CA 1
ATOM 1743 C C . GLY A 1 220 ? -7.390 -7.128 22.984 1.00 86.44 220 GLY A C 1
ATOM 1744 O O . GLY A 1 220 ? -7.067 -6.225 22.215 1.00 86.44 220 GLY A O 1
ATOM 1745 N N . ASP A 1 221 ? -7.185 -8.417 22.708 1.00 89.75 221 ASP A N 1
ATOM 1746 C CA . ASP A 1 221 ? -6.501 -8.899 21.502 1.00 89.75 221 ASP A CA 1
ATOM 1747 C C . ASP A 1 221 ? -7.398 -8.787 20.252 1.00 89.75 221 ASP A C 1
ATOM 1749 O O . ASP A 1 221 ? -6.922 -8.420 19.181 1.00 89.75 221 ASP A O 1
ATOM 1753 N N . PHE A 1 222 ? -8.715 -8.986 20.396 1.00 92.19 222 PHE A N 1
ATOM 1754 C CA . PHE A 1 222 ? -9.708 -8.778 19.330 1.00 92.19 222 PHE A CA 1
ATOM 1755 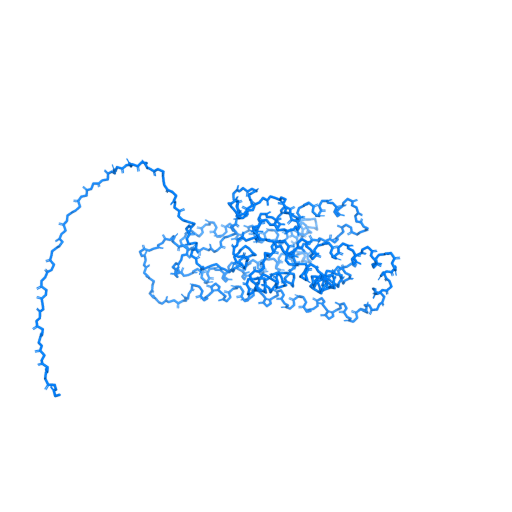C C . PHE A 1 222 ? -10.285 -7.352 19.286 1.00 92.19 222 PHE A C 1
ATOM 1757 O O . PHE A 1 222 ? -11.230 -7.092 18.539 1.00 92.19 222 PHE A O 1
ATOM 1764 N N . GLY A 1 223 ? -9.729 -6.405 20.049 1.00 92.38 223 GLY A N 1
ATOM 1765 C CA . GLY A 1 223 ? -10.302 -5.065 20.206 1.00 92.38 223 GLY A CA 1
ATOM 1766 C C . GLY A 1 223 ? -10.473 -4.298 18.890 1.00 92.38 223 GLY A C 1
ATOM 1767 O O . GLY A 1 223 ? -11.508 -3.665 18.676 1.00 92.38 223 GLY A O 1
ATOM 1768 N N . VAL A 1 224 ? -9.502 -4.391 17.973 1.00 93.56 224 VAL A N 1
ATOM 1769 C CA . VAL A 1 224 ? -9.581 -3.732 16.656 1.00 93.56 224 VAL A CA 1
ATOM 1770 C C . VAL A 1 224 ? -10.683 -4.359 15.779 1.00 93.56 224 VAL A C 1
ATOM 1772 O O . VAL A 1 224 ? -11.589 -3.618 15.394 1.00 93.56 224 VAL A O 1
ATOM 1775 N N . PRO A 1 225 ? -10.704 -5.687 15.519 1.00 95.00 225 PRO A N 1
ATOM 1776 C CA . PRO A 1 225 ? -11.808 -6.332 14.799 1.00 95.00 225 PRO A CA 1
ATOM 1777 C C . PRO A 1 225 ? -13.197 -6.061 15.390 1.00 95.00 225 PRO A C 1
ATOM 1779 O O . PRO A 1 225 ? -14.130 -5.758 14.650 1.00 95.00 225 PRO A O 1
ATOM 1782 N N . ILE A 1 226 ? -13.337 -6.124 16.720 1.00 94.69 226 ILE A N 1
ATOM 1783 C CA . ILE A 1 226 ? -14.608 -5.863 17.413 1.00 94.69 226 ILE A CA 1
ATOM 1784 C C . ILE A 1 226 ? -15.073 -4.422 17.167 1.00 94.69 226 ILE A C 1
ATOM 1786 O O . ILE A 1 226 ? -16.252 -4.194 16.905 1.00 94.69 226 ILE A O 1
ATOM 1790 N N . SER A 1 227 ? -14.156 -3.453 17.202 1.00 96.00 227 SER A N 1
ATOM 1791 C CA . SER A 1 227 ? -14.491 -2.042 16.974 1.00 96.00 227 SER A CA 1
ATOM 1792 C C . SER A 1 227 ? -14.986 -1.786 15.554 1.00 96.00 227 SER A C 1
ATOM 1794 O O . SER A 1 227 ? -15.984 -1.092 15.367 1.00 96.00 227 SER A O 1
ATOM 1796 N N . ILE A 1 228 ? -14.317 -2.389 14.563 1.00 95.12 228 ILE A N 1
ATOM 1797 C CA . ILE A 1 228 ? -14.724 -2.320 13.155 1.00 95.12 228 ILE A CA 1
ATOM 1798 C C . ILE A 1 228 ? -16.118 -2.931 12.985 1.00 95.12 228 ILE A C 1
ATOM 1800 O O . ILE A 1 228 ? -16.974 -2.329 12.345 1.00 95.12 228 ILE A O 1
ATOM 1804 N N . PHE A 1 229 ? -16.368 -4.097 13.589 1.00 95.62 229 PHE A N 1
ATOM 1805 C CA . PHE A 1 229 ? -17.661 -4.774 13.509 1.00 95.62 229 PHE A CA 1
ATOM 1806 C C . PHE A 1 229 ? -18.800 -3.938 14.109 1.00 95.62 229 PHE A C 1
ATOM 1808 O O . PHE A 1 229 ? -19.835 -3.766 13.469 1.00 95.62 229 PHE A O 1
ATOM 1815 N N . ILE A 1 230 ? -18.604 -3.377 15.308 1.00 95.75 230 ILE A N 1
ATOM 1816 C CA . ILE A 1 230 ? -19.615 -2.551 15.985 1.00 95.75 230 ILE A CA 1
ATOM 1817 C C . ILE A 1 230 ? -19.951 -1.308 15.154 1.00 95.75 230 ILE A C 1
ATOM 1819 O O . ILE A 1 230 ? -21.128 -1.001 14.969 1.00 95.75 230 ILE A O 1
ATOM 1823 N N . MET A 1 231 ? -18.945 -0.617 14.610 1.00 95.06 231 MET A N 1
ATOM 1824 C CA . MET A 1 231 ? -19.192 0.580 13.802 1.00 95.06 231 MET A CA 1
ATOM 1825 C C . MET A 1 231 ? -19.756 0.281 12.416 1.00 95.06 231 MET A C 1
ATOM 1827 O O . MET A 1 231 ? -20.602 1.030 11.935 1.00 95.06 231 MET A O 1
ATOM 1831 N N . ALA A 1 232 ? -19.379 -0.839 11.798 1.00 93.25 232 ALA A N 1
ATOM 1832 C CA . ALA A 1 232 ? -20.015 -1.302 10.567 1.00 93.25 232 ALA A CA 1
ATOM 1833 C C . ALA A 1 232 ? -21.499 -1.651 10.786 1.00 93.25 232 ALA A C 1
ATOM 1835 O O . ALA A 1 232 ? -22.337 -1.391 9.925 1.00 93.25 232 ALA A O 1
ATOM 1836 N N . LEU A 1 233 ? -21.839 -2.210 11.949 1.00 94.56 233 LEU A N 1
ATOM 1837 C CA . LEU A 1 233 ? -23.217 -2.510 12.329 1.00 94.56 233 LEU A CA 1
ATOM 1838 C C . LEU A 1 233 ? -24.018 -1.233 12.636 1.00 94.56 233 LEU A C 1
ATOM 1840 O O . LEU A 1 233 ? -25.180 -1.141 12.247 1.00 94.56 233 LEU A O 1
ATOM 1844 N N . ALA A 1 234 ? -23.395 -0.219 13.242 1.00 93.19 234 ALA A N 1
ATOM 1845 C CA . ALA A 1 234 ? -24.000 1.106 13.392 1.00 93.19 234 ALA A CA 1
ATOM 1846 C C . ALA A 1 234 ? -24.296 1.761 12.026 1.00 93.19 234 ALA A C 1
ATOM 1848 O O . ALA A 1 234 ? -25.409 2.241 11.812 1.00 93.19 234 ALA A O 1
ATOM 1849 N N . ASP A 1 235 ? -23.351 1.707 11.078 1.00 92.62 235 ASP A N 1
ATOM 1850 C CA . ASP A 1 235 ? -23.555 2.166 9.692 1.00 92.62 235 ASP A CA 1
ATOM 1851 C C . ASP A 1 235 ? -24.668 1.381 8.974 1.00 92.62 235 ASP A C 1
ATOM 1853 O O . ASP A 1 235 ? -25.438 1.950 8.209 1.00 92.62 235 ASP A O 1
ATOM 1857 N N . PHE A 1 236 ? -24.815 0.079 9.244 1.00 90.00 236 PHE A N 1
ATOM 1858 C CA . PHE A 1 236 ? -25.888 -0.730 8.656 1.00 90.00 236 PHE A CA 1
ATOM 1859 C C . PHE A 1 236 ? -27.293 -0.315 9.126 1.00 90.00 236 PHE A C 1
ATOM 1861 O O . PHE A 1 236 ? -28.254 -0.401 8.353 1.00 90.00 236 PHE A O 1
ATOM 1868 N N . PHE A 1 237 ? -27.430 0.125 10.381 1.00 92.00 237 PHE A N 1
ATOM 1869 C CA . PHE A 1 237 ? -28.709 0.597 10.914 1.00 92.00 237 PHE A CA 1
ATOM 1870 C C . PHE A 1 237 ? -29.071 2.011 10.446 1.00 92.00 237 PHE A C 1
ATOM 1872 O O . PHE A 1 237 ? -30.255 2.305 10.289 1.00 92.00 237 PHE A O 1
ATOM 1879 N N . ILE A 1 238 ? -28.081 2.862 10.171 1.00 88.00 238 ILE A N 1
ATOM 1880 C CA . ILE A 1 238 ? -28.285 4.233 9.689 1.00 88.00 238 ILE A CA 1
ATOM 1881 C C . ILE A 1 238 ? -28.372 4.213 8.156 1.00 88.00 238 ILE A C 1
ATOM 1883 O O . ILE A 1 238 ? -27.388 4.399 7.450 1.00 88.00 238 ILE A O 1
ATOM 1887 N N . LYS A 1 239 ? -29.573 3.959 7.624 1.00 77.69 239 LYS A N 1
ATOM 1888 C CA . LYS A 1 239 ? -29.805 3.843 6.168 1.00 77.69 239 LYS A CA 1
ATOM 1889 C C . LYS A 1 239 ? -30.027 5.180 5.458 1.00 77.69 239 LYS A C 1
ATOM 1891 O O . LYS A 1 239 ? -29.921 5.234 4.236 1.00 77.69 239 LYS A O 1
ATOM 1896 N N . ASP A 1 240 ? -30.318 6.237 6.212 1.00 77.81 240 ASP A N 1
ATOM 1897 C CA . ASP A 1 240 ? -30.739 7.535 5.668 1.00 77.81 240 ASP A CA 1
ATOM 1898 C C . ASP A 1 240 ? -29.570 8.410 5.199 1.00 77.81 240 ASP A C 1
ATOM 1900 O O . ASP A 1 240 ? -29.773 9.444 4.569 1.00 77.81 240 ASP A O 1
ATOM 1904 N N . THR A 1 241 ? -28.331 8.022 5.510 1.00 81.31 241 THR A N 1
ATOM 1905 C CA . THR A 1 241 ? -27.128 8.766 5.127 1.00 81.31 241 THR A CA 1
ATOM 1906 C C . THR A 1 241 ? -26.197 7.867 4.339 1.00 81.31 241 THR A C 1
ATOM 1908 O O . THR A 1 241 ? -25.882 6.749 4.739 1.00 81.31 241 THR A O 1
ATOM 1911 N N . TYR A 1 242 ? -25.737 8.368 3.203 1.00 82.75 242 TYR A N 1
ATOM 1912 C CA . TYR A 1 242 ? -24.736 7.682 2.414 1.00 82.75 242 TYR A CA 1
ATOM 1913 C C . TYR A 1 242 ? -23.370 7.731 3.090 1.00 82.75 242 TYR A C 1
ATOM 1915 O O . TYR A 1 242 ? -22.961 8.748 3.644 1.00 82.75 242 TYR A O 1
ATOM 1923 N N . THR A 1 243 ? -22.642 6.627 2.999 1.00 82.81 243 THR A N 1
ATOM 1924 C CA . THR A 1 243 ? -21.266 6.506 3.470 1.00 82.81 243 THR A CA 1
ATOM 1925 C C . THR A 1 243 ? -20.421 5.838 2.396 1.00 82.81 243 THR A C 1
ATOM 1927 O O . THR A 1 243 ? -20.894 5.009 1.611 1.00 82.81 243 THR A O 1
ATOM 1930 N N . GLN A 1 244 ? -19.149 6.227 2.318 1.00 80.69 244 GLN A N 1
ATOM 1931 C CA . GLN A 1 244 ? -18.221 5.650 1.353 1.00 80.69 244 GLN A CA 1
ATOM 1932 C C . GLN A 1 244 ? -17.853 4.224 1.782 1.00 80.69 244 GLN A C 1
ATOM 1934 O O . GLN A 1 244 ? -17.166 4.021 2.780 1.00 80.69 244 GLN A O 1
ATOM 1939 N N . LYS A 1 245 ? -18.315 3.228 1.019 1.00 82.56 245 LYS A N 1
ATOM 1940 C CA . LYS A 1 245 ? -18.059 1.804 1.289 1.00 82.56 245 LYS A CA 1
ATOM 1941 C C . LYS A 1 245 ? -16.941 1.267 0.408 1.00 82.56 245 LYS A C 1
ATOM 1943 O O . LYS A 1 245 ? -16.742 1.732 -0.716 1.00 82.56 245 LYS A O 1
ATOM 1948 N N . LEU A 1 246 ? -16.236 0.257 0.915 1.00 81.00 246 LEU A N 1
ATOM 1949 C CA . LEU A 1 246 ? -15.184 -0.422 0.169 1.00 81.00 246 LEU A CA 1
ATOM 1950 C C . LEU A 1 246 ? -15.770 -1.052 -1.102 1.00 81.00 246 LEU A C 1
ATOM 1952 O O . LEU A 1 246 ? -16.658 -1.902 -1.041 1.00 81.00 246 LEU A O 1
ATOM 1956 N N . LYS A 1 247 ? -15.260 -0.633 -2.260 1.00 71.50 247 LYS A N 1
ATOM 1957 C CA . LYS A 1 247 ? -15.638 -1.192 -3.556 1.00 71.50 247 LYS A CA 1
ATOM 1958 C C . LYS A 1 247 ? -14.698 -2.337 -3.897 1.00 71.50 247 LYS A C 1
ATOM 1960 O O . LYS A 1 247 ? -13.550 -2.107 -4.264 1.00 71.50 247 LYS A O 1
ATOM 1965 N N . VAL A 1 248 ? -15.197 -3.562 -3.787 1.00 73.62 248 VAL A N 1
ATOM 1966 C CA . VAL A 1 248 ? -14.472 -4.760 -4.222 1.00 73.62 248 VAL A CA 1
ATOM 1967 C C . VAL A 1 248 ? -14.990 -5.155 -5.611 1.00 73.62 248 VAL A C 1
ATOM 1969 O O . VAL A 1 248 ? -16.211 -5.179 -5.807 1.00 73.62 248 VAL A O 1
ATOM 1972 N N . PRO A 1 249 ? -14.112 -5.422 -6.596 1.00 72.69 249 PRO A N 1
ATOM 1973 C CA . PRO A 1 249 ? -14.546 -5.922 -7.896 1.00 72.69 249 PRO A CA 1
ATOM 1974 C C . PRO A 1 249 ? -15.272 -7.264 -7.729 1.00 72.69 249 PRO A C 1
ATOM 1976 O O . PRO A 1 249 ? -14.895 -8.087 -6.899 1.00 72.69 249 PRO A O 1
ATOM 1979 N N . ARG A 1 250 ? -16.340 -7.485 -8.507 1.00 69.44 250 ARG A N 1
ATOM 1980 C CA . ARG A 1 250 ? -17.174 -8.699 -8.394 1.00 69.44 250 ARG A CA 1
ATOM 1981 C C . ARG A 1 250 ? -16.488 -9.964 -8.918 1.00 69.44 250 ARG A C 1
ATOM 1983 O O . ARG A 1 250 ? -16.929 -11.057 -8.586 1.00 69.44 250 ARG A O 1
ATOM 1990 N N . GLY A 1 251 ? -15.443 -9.811 -9.727 1.00 71.88 251 GLY A N 1
ATOM 1991 C CA . GLY A 1 251 ? -14.683 -10.907 -10.314 1.00 71.88 251 GLY A CA 1
ATOM 1992 C C . GLY A 1 251 ? -13.183 -10.632 -10.295 1.00 71.88 251 GLY A C 1
ATOM 1993 O O . GLY A 1 251 ? -12.748 -9.483 -10.189 1.00 71.88 251 GLY A O 1
ATOM 1994 N N . LEU A 1 252 ? -12.401 -11.704 -10.417 1.00 67.06 252 LEU A N 1
ATOM 1995 C CA . LEU A 1 252 ? -10.949 -11.669 -10.622 1.00 67.06 252 LEU A CA 1
ATOM 1996 C C . LEU A 1 252 ? -10.634 -11.366 -12.095 1.00 67.06 252 LEU A C 1
ATOM 1998 O O . LEU A 1 252 ? -9.965 -12.135 -12.781 1.00 67.06 252 LEU A O 1
ATOM 2002 N N . GLU A 1 253 ? -11.179 -10.264 -12.595 1.00 64.44 253 GLU A N 1
ATOM 2003 C CA . GLU A 1 253 ? -10.948 -9.797 -13.957 1.00 64.44 253 GLU A CA 1
ATOM 2004 C C . GLU A 1 253 ? -9.834 -8.754 -13.973 1.00 64.44 253 GLU A C 1
ATOM 2006 O O . GLU A 1 253 ? -9.610 -8.026 -12.996 1.00 64.44 253 GLU A O 1
ATOM 2011 N N . VAL A 1 254 ? -9.133 -8.693 -15.105 1.00 64.50 254 VAL A N 1
ATOM 2012 C CA . VAL A 1 254 ? -8.176 -7.624 -15.379 1.00 64.50 254 VAL A CA 1
ATOM 2013 C C . VAL A 1 254 ? -8.960 -6.319 -15.457 1.00 64.50 254 VAL A C 1
ATOM 2015 O O . VAL A 1 254 ? -9.996 -6.256 -16.126 1.00 64.50 254 VAL A O 1
ATOM 2018 N N . THR A 1 255 ? -8.457 -5.277 -14.800 1.00 62.06 255 THR A N 1
ATOM 2019 C CA . THR A 1 255 ? -9.149 -3.988 -14.642 1.00 62.06 255 THR A CA 1
ATOM 2020 C C . THR A 1 255 ? -9.541 -3.362 -15.984 1.00 62.06 255 THR A C 1
ATOM 2022 O O . THR A 1 255 ? -10.551 -2.663 -16.070 1.00 62.06 255 THR A O 1
ATOM 2025 N N . ASN A 1 256 ? -8.814 -3.693 -17.057 1.00 63.34 256 ASN A N 1
ATOM 2026 C CA . ASN A 1 256 ? -9.228 -3.448 -18.432 1.00 63.34 256 ASN A CA 1
ATOM 2027 C C . ASN A 1 256 ? -9.037 -4.701 -19.305 1.00 63.34 256 ASN A C 1
ATOM 2029 O O . ASN A 1 256 ? -8.015 -4.865 -19.973 1.00 63.34 256 ASN A O 1
ATOM 2033 N N . SER A 1 257 ? -10.042 -5.579 -19.308 1.00 56.62 257 SER A N 1
ATOM 2034 C CA . SER A 1 257 ? -10.021 -6.835 -20.076 1.00 56.62 257 SER A CA 1
ATOM 2035 C C . SER A 1 257 ? -10.040 -6.634 -21.602 1.00 56.62 257 SER A C 1
ATOM 2037 O O . SER A 1 257 ? -9.685 -7.547 -22.339 1.00 56.62 257 SER A O 1
ATOM 2039 N N . SER A 1 258 ? -10.410 -5.444 -22.092 1.00 58.44 258 SER A N 1
ATOM 2040 C CA . SER A 1 258 ? -10.432 -5.126 -23.530 1.00 58.44 258 SER A CA 1
ATOM 2041 C C . SER A 1 258 ? -9.092 -4.615 -24.066 1.00 58.44 258 SER A C 1
ATOM 2043 O O . SER A 1 258 ? -8.901 -4.587 -25.277 1.00 58.44 258 SER A O 1
ATOM 2045 N N . ALA A 1 259 ? -8.184 -4.176 -23.189 1.00 58.12 259 ALA A N 1
ATOM 2046 C CA . ALA A 1 259 ? -6.901 -3.591 -23.577 1.00 58.12 259 ALA A CA 1
ATOM 2047 C C . ALA A 1 259 ? -5.694 -4.486 -23.258 1.00 58.12 259 ALA A C 1
ATOM 2049 O O . ALA A 1 259 ? -4.600 -4.185 -23.726 1.00 58.12 259 ALA A O 1
ATOM 2050 N N . ARG A 1 260 ? -5.852 -5.542 -22.440 1.00 63.62 260 ARG A N 1
ATOM 2051 C CA . ARG A 1 260 ? -4.710 -6.325 -21.947 1.00 63.62 260 ARG A CA 1
ATOM 2052 C C . ARG A 1 260 ? -5.056 -7.763 -21.553 1.00 63.62 260 ARG A C 1
ATOM 2054 O O . ARG A 1 260 ? -6.084 -8.009 -20.925 1.00 63.62 260 ARG A O 1
ATOM 2061 N N . GLY A 1 261 ? -4.130 -8.686 -21.823 1.00 69.19 261 GLY A N 1
ATOM 2062 C CA . GLY A 1 261 ? -4.095 -10.027 -21.234 1.00 69.19 261 GLY A CA 1
ATOM 2063 C C . GLY A 1 261 ? -3.400 -10.094 -19.863 1.00 69.19 261 GLY A C 1
ATOM 2064 O O . GLY A 1 261 ? -2.885 -9.109 -19.337 1.00 69.19 261 GLY A O 1
ATOM 2065 N N . TRP A 1 262 ? -3.383 -11.286 -19.261 1.00 73.94 262 TRP A N 1
ATOM 2066 C CA . TRP A 1 262 ? -2.633 -11.560 -18.023 1.00 73.94 262 TRP A CA 1
ATOM 2067 C C . TRP A 1 262 ? -1.120 -11.621 -18.248 1.00 73.94 262 TRP A C 1
ATOM 2069 O O . TRP A 1 262 ? -0.343 -11.197 -17.393 1.00 73.94 262 TRP A O 1
ATOM 2079 N N . PHE A 1 263 ? -0.717 -12.157 -19.397 1.00 80.12 263 PHE A N 1
ATOM 2080 C CA . PHE A 1 263 ? 0.667 -12.185 -19.840 1.00 80.12 263 PHE A CA 1
ATOM 2081 C C . PHE A 1 263 ? 0.960 -10.928 -20.659 1.00 80.12 263 PHE A C 1
ATOM 2083 O O . PHE A 1 263 ? 0.101 -10.490 -21.420 1.00 80.12 263 PHE A O 1
ATOM 2090 N N . ILE A 1 264 ? 2.144 -10.347 -20.468 1.00 83.44 264 ILE A N 1
ATOM 2091 C CA . ILE A 1 264 ? 2.569 -9.112 -21.129 1.00 83.44 264 ILE A CA 1
ATOM 2092 C C . ILE A 1 264 ? 3.849 -9.407 -21.892 1.00 83.44 264 ILE A C 1
ATOM 2094 O O . ILE A 1 264 ? 4.845 -9.827 -21.297 1.00 83.44 264 ILE A O 1
ATOM 2098 N N . ASN A 1 265 ? 3.828 -9.166 -23.196 1.00 84.69 265 ASN A N 1
ATOM 2099 C CA . ASN A 1 265 ? 5.000 -9.271 -24.039 1.00 84.69 265 ASN A CA 1
ATOM 2100 C C . ASN A 1 265 ? 6.007 -8.148 -23.703 1.00 84.69 265 ASN A C 1
ATOM 2102 O O . ASN A 1 265 ? 5.667 -6.965 -23.804 1.00 84.69 265 ASN A O 1
ATOM 2106 N N . PRO A 1 266 ? 7.263 -8.472 -23.336 1.00 83.12 266 PRO A N 1
ATOM 2107 C CA . PRO A 1 266 ? 8.278 -7.470 -23.003 1.00 83.12 266 PRO A CA 1
ATOM 2108 C C . PRO A 1 266 ? 8.698 -6.578 -24.183 1.00 83.12 266 PRO A C 1
ATOM 2110 O O . PRO A 1 266 ? 9.330 -5.545 -23.958 1.00 83.12 266 PRO A O 1
ATOM 2113 N N . MET A 1 267 ? 8.372 -6.952 -25.424 1.00 81.12 267 MET A N 1
ATOM 2114 C CA . MET A 1 267 ? 8.692 -6.158 -26.620 1.00 81.12 267 MET A CA 1
ATOM 2115 C C . MET A 1 267 ? 7.617 -5.122 -26.986 1.00 81.12 267 MET A C 1
ATOM 2117 O O . MET A 1 267 ? 7.873 -4.272 -27.837 1.00 81.12 267 MET A O 1
ATOM 2121 N N . GLY A 1 268 ? 6.456 -5.144 -26.323 1.00 76.25 268 GLY A N 1
ATOM 2122 C CA . GLY A 1 268 ? 5.296 -4.327 -26.690 1.00 76.25 268 GLY A CA 1
ATOM 2123 C C . GLY A 1 268 ? 4.056 -5.180 -26.940 1.00 76.25 268 GLY A C 1
ATOM 2124 O O . GLY A 1 268 ? 4.160 -6.252 -27.536 1.00 76.25 268 GLY A O 1
ATOM 2125 N N . GLU A 1 269 ? 2.888 -4.714 -26.493 1.00 69.31 269 GLU A N 1
ATOM 2126 C CA . GLU A 1 269 ? 1.591 -5.314 -26.861 1.00 69.31 269 GLU A CA 1
ATOM 2127 C C . GLU A 1 269 ? 0.917 -4.493 -27.967 1.00 69.31 269 GLU A C 1
ATOM 2129 O O . GLU A 1 269 ? 0.426 -5.044 -28.949 1.00 69.31 269 GLU A O 1
ATOM 2134 N N . ILE A 1 270 ? 0.924 -3.160 -27.830 1.00 72.56 270 ILE A N 1
ATOM 2135 C CA . ILE A 1 270 ? 0.246 -2.242 -28.762 1.00 72.56 270 ILE A CA 1
ATOM 2136 C C . ILE A 1 270 ? 1.255 -1.457 -29.609 1.00 72.56 270 ILE A C 1
ATOM 2138 O O . ILE A 1 270 ? 0.980 -1.127 -30.764 1.00 72.56 270 ILE A O 1
ATOM 2142 N N . LYS A 1 271 ? 2.416 -1.128 -29.037 1.00 76.06 271 LYS A N 1
ATOM 2143 C CA . LYS A 1 271 ? 3.491 -0.379 -29.698 1.00 76.06 271 LYS A CA 1
ATOM 2144 C C . LYS A 1 271 ? 4.835 -1.017 -29.376 1.00 76.06 271 LYS A C 1
ATOM 2146 O O . LYS A 1 271 ? 5.038 -1.466 -28.251 1.00 76.06 271 LYS A O 1
ATOM 2151 N N . ASP A 1 272 ? 5.762 -0.964 -30.327 1.00 81.19 272 ASP A N 1
ATOM 2152 C CA . ASP A 1 272 ? 7.137 -1.399 -30.091 1.00 81.19 272 ASP A CA 1
ATOM 2153 C C . ASP A 1 272 ? 7.767 -0.560 -28.978 1.00 81.19 272 ASP A C 1
ATOM 2155 O O . ASP A 1 272 ? 7.829 0.675 -29.047 1.00 81.19 272 ASP A O 1
ATOM 2159 N N . PHE A 1 273 ? 8.226 -1.235 -27.926 1.00 85.81 273 PHE A N 1
AT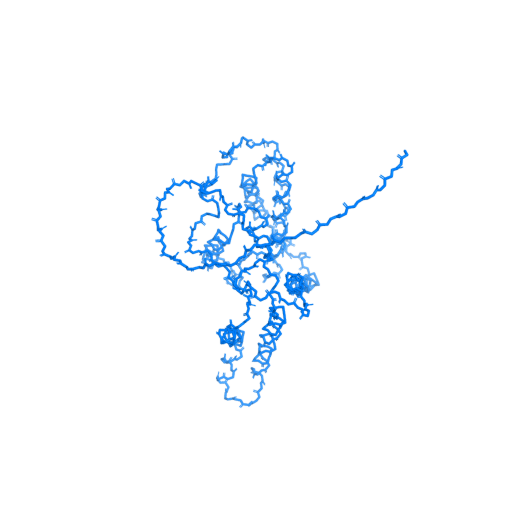OM 2160 C CA . PHE A 1 273 ? 8.828 -0.552 -26.794 1.00 85.81 273 PHE A CA 1
ATOM 2161 C C . PHE A 1 273 ? 10.259 -0.114 -27.145 1.00 85.81 273 PHE A C 1
ATOM 2163 O O . PHE A 1 273 ? 11.064 -0.927 -27.608 1.00 85.81 273 PHE A O 1
ATOM 2170 N N . PRO A 1 274 ? 10.628 1.160 -26.932 1.00 89.12 274 PRO A N 1
ATOM 2171 C CA . PRO A 1 274 ? 11.933 1.642 -27.348 1.00 89.12 274 PRO A CA 1
ATOM 2172 C C . PRO A 1 274 ? 13.070 1.020 -26.530 1.00 89.12 274 PRO A C 1
ATOM 2174 O O . PRO A 1 274 ? 13.083 1.076 -25.299 1.00 89.12 274 PRO A O 1
ATOM 2177 N N . ILE A 1 275 ? 14.094 0.524 -27.228 1.00 89.06 275 ILE A N 1
ATOM 2178 C CA . ILE A 1 275 ? 15.251 -0.165 -26.630 1.00 89.06 275 ILE A CA 1
ATOM 2179 C C . ILE A 1 275 ? 15.990 0.722 -25.618 1.00 89.06 275 ILE A C 1
ATOM 2181 O O . ILE A 1 275 ? 16.404 0.252 -24.560 1.00 89.06 275 ILE A O 1
ATOM 2185 N N . TRP A 1 276 ? 16.120 2.026 -25.891 1.00 91.25 276 TRP A N 1
ATOM 2186 C CA . TRP A 1 276 ? 16.779 2.953 -24.963 1.00 91.25 276 TRP A CA 1
ATOM 2187 C C . TRP A 1 276 ? 16.068 3.009 -23.604 1.00 91.25 276 TRP A C 1
ATOM 2189 O O . TRP A 1 276 ? 16.724 3.101 -22.567 1.00 91.25 276 TRP A O 1
ATOM 2199 N N . MET A 1 277 ? 14.738 2.885 -23.594 1.00 89.44 277 MET A N 1
ATOM 2200 C CA . MET A 1 277 ? 13.946 2.884 -22.369 1.00 89.44 277 MET A CA 1
ATOM 2201 C C . MET A 1 277 ? 14.074 1.558 -21.605 1.00 89.44 277 MET A C 1
ATOM 2203 O O . MET A 1 277 ? 14.027 1.560 -20.375 1.00 89.44 277 MET A O 1
ATOM 2207 N N . MET A 1 278 ? 14.309 0.438 -22.300 1.00 90.88 278 MET A N 1
ATOM 2208 C CA . MET A 1 278 ? 14.578 -0.860 -21.661 1.00 90.88 278 MET A CA 1
ATOM 2209 C C . MET A 1 278 ? 15.804 -0.768 -20.751 1.00 90.88 278 MET A C 1
ATOM 2211 O O . MET A 1 278 ? 15.742 -1.173 -19.592 1.00 90.88 278 MET A O 1
ATOM 2215 N N . PHE A 1 279 ? 16.889 -0.153 -21.226 1.00 93.12 279 PHE A N 1
ATOM 2216 C CA . PHE A 1 279 ? 18.082 0.081 -20.408 1.00 93.12 279 PHE A CA 1
ATOM 2217 C C . PHE A 1 279 ? 17.884 1.204 -19.388 1.00 93.12 279 PHE A C 1
ATOM 2219 O O . PHE A 1 279 ? 18.283 1.055 -18.236 1.00 93.12 279 PHE A O 1
ATOM 2226 N N . ALA A 1 280 ? 17.221 2.303 -19.763 1.00 93.44 280 ALA A N 1
ATOM 2227 C CA . ALA A 1 280 ? 16.973 3.417 -18.845 1.00 93.44 280 ALA A CA 1
ATOM 2228 C C . ALA A 1 280 ? 16.107 3.021 -17.635 1.00 93.44 280 ALA A C 1
ATOM 2230 O O . ALA A 1 280 ? 16.217 3.639 -16.576 1.00 93.44 280 ALA A O 1
ATOM 2231 N N . SER A 1 281 ? 15.290 1.968 -17.760 1.00 93.06 281 SER A N 1
ATOM 2232 C CA . SER A 1 281 ? 14.456 1.444 -16.672 1.00 93.06 281 SER A CA 1
ATOM 2233 C C . SER A 1 281 ? 15.242 0.882 -15.473 1.00 93.06 281 SER A C 1
ATOM 2235 O O . SER A 1 281 ? 14.661 0.697 -14.403 1.00 93.06 281 SER A O 1
ATOM 2237 N N . VAL A 1 282 ? 16.569 0.721 -15.581 1.00 95.00 282 VAL A N 1
ATOM 2238 C CA . VAL A 1 282 ? 17.436 0.405 -14.433 1.00 95.00 282 VAL A CA 1
ATOM 2239 C C . VAL A 1 282 ? 17.380 1.485 -13.347 1.00 95.00 282 VAL A C 1
ATOM 2241 O O . VAL A 1 282 ? 17.449 1.174 -12.162 1.00 95.00 282 VAL A O 1
ATOM 2244 N N . VAL A 1 283 ? 17.204 2.755 -13.729 1.00 94.75 283 VAL A N 1
ATOM 2245 C CA . VAL A 1 283 ? 17.140 3.885 -12.790 1.00 94.75 283 VAL A CA 1
ATOM 2246 C C . VAL A 1 283 ? 15.889 3.807 -11.903 1.00 94.75 283 VAL A C 1
ATOM 2248 O O . VAL A 1 283 ? 16.041 3.789 -10.679 1.00 94.75 283 VAL A O 1
ATOM 2251 N N . PRO A 1 284 ? 14.658 3.713 -12.450 1.00 94.56 284 PRO A N 1
ATOM 2252 C CA . PRO A 1 284 ? 13.476 3.503 -11.622 1.00 94.56 284 PRO A CA 1
ATOM 2253 C C . PRO A 1 284 ? 13.515 2.166 -10.869 1.00 94.56 284 PRO A C 1
ATOM 2255 O O . PRO A 1 284 ? 13.065 2.116 -9.728 1.00 94.56 284 PRO A O 1
ATOM 2258 N N . ALA A 1 285 ? 14.099 1.105 -11.440 1.00 95.12 285 ALA A N 1
ATOM 2259 C CA . ALA A 1 285 ? 14.264 -0.168 -10.736 1.00 95.12 285 ALA A CA 1
ATOM 2260 C C . ALA A 1 285 ? 15.174 -0.056 -9.507 1.00 95.12 285 ALA A C 1
ATOM 2262 O O . ALA A 1 285 ? 14.839 -0.599 -8.457 1.00 95.12 285 ALA A O 1
ATOM 2263 N N . LEU A 1 286 ? 16.279 0.688 -9.602 1.00 95.06 286 LEU A N 1
ATOM 2264 C CA . LEU A 1 286 ? 17.160 0.963 -8.469 1.00 95.06 286 LEU A CA 1
ATOM 2265 C C . LEU A 1 286 ? 16.426 1.733 -7.364 1.00 95.06 286 LEU A C 1
ATOM 2267 O O . LEU A 1 286 ? 16.580 1.413 -6.188 1.00 95.06 286 LEU A O 1
ATOM 2271 N N . LEU A 1 287 ? 15.598 2.713 -7.733 1.00 93.81 287 LEU A N 1
ATOM 2272 C CA . LEU A 1 287 ? 14.789 3.466 -6.776 1.00 93.81 287 LEU A CA 1
ATOM 2273 C C . LEU A 1 287 ? 13.797 2.548 -6.047 1.00 93.81 287 LEU A C 1
ATOM 2275 O O . LEU A 1 287 ? 13.748 2.562 -4.818 1.00 93.81 287 LEU A O 1
ATOM 2279 N N . VAL A 1 288 ? 13.051 1.716 -6.781 1.00 94.19 288 VAL A N 1
ATOM 2280 C CA . VAL A 1 288 ? 12.113 0.744 -6.189 1.00 94.19 288 VAL A CA 1
ATOM 2281 C C . VAL A 1 288 ? 12.848 -0.265 -5.310 1.00 94.19 288 VAL A C 1
ATOM 2283 O O . VAL A 1 288 ? 12.387 -0.566 -4.211 1.00 94.19 288 VAL A O 1
ATOM 2286 N N . PHE A 1 289 ? 14.008 -0.750 -5.753 1.00 93.31 289 PHE A N 1
ATOM 2287 C CA . PHE A 1 289 ? 14.851 -1.645 -4.969 1.00 93.31 289 PHE A CA 1
ATOM 2288 C C . PHE A 1 289 ? 15.251 -1.008 -3.634 1.00 93.31 289 PHE A C 1
ATOM 2290 O O . PHE A 1 289 ? 15.077 -1.636 -2.595 1.00 93.31 289 PHE A O 1
ATOM 2297 N N . ILE A 1 290 ? 15.720 0.244 -3.640 1.00 89.81 290 ILE A N 1
ATOM 2298 C CA . ILE A 1 290 ? 16.090 0.966 -2.415 1.00 89.81 290 ILE A CA 1
ATOM 2299 C C . ILE A 1 290 ? 14.878 1.143 -1.493 1.00 89.81 290 ILE A C 1
ATOM 2301 O O . ILE A 1 290 ? 15.008 0.922 -0.290 1.00 89.81 290 ILE A O 1
ATOM 2305 N N . LEU A 1 291 ? 13.706 1.503 -2.033 1.00 89.75 291 LEU A N 1
ATOM 2306 C CA . LEU A 1 291 ? 12.479 1.647 -1.242 1.00 89.75 291 LEU A CA 1
ATOM 2307 C C . LEU A 1 291 ? 12.094 0.333 -0.553 1.00 89.75 291 LEU A C 1
ATOM 2309 O O . LEU A 1 291 ? 11.920 0.314 0.663 1.00 89.75 291 LEU A O 1
ATOM 2313 N N . ILE A 1 292 ? 12.020 -0.765 -1.310 1.00 89.81 292 ILE A N 1
ATOM 2314 C CA . ILE A 1 292 ? 11.653 -2.085 -0.777 1.00 89.81 292 ILE A CA 1
ATOM 2315 C C . ILE A 1 292 ? 12.713 -2.585 0.209 1.00 89.81 292 ILE A C 1
ATOM 2317 O O . ILE A 1 292 ? 12.368 -3.133 1.255 1.00 89.81 292 ILE A O 1
ATOM 2321 N N . PHE A 1 293 ? 13.999 -2.392 -0.098 1.00 88.06 293 PHE A N 1
ATOM 2322 C CA . PHE A 1 293 ? 15.099 -2.806 0.766 1.00 88.06 293 PHE A CA 1
ATOM 2323 C C . PHE A 1 293 ? 15.064 -2.064 2.104 1.00 88.06 293 PHE A C 1
ATOM 2325 O O . PHE A 1 293 ? 15.104 -2.706 3.148 1.00 88.06 293 PHE A O 1
ATOM 2332 N N . LEU A 1 294 ? 14.932 -0.734 2.096 1.00 84.81 294 LEU A N 1
ATOM 2333 C CA . LEU A 1 294 ? 14.848 0.054 3.328 1.00 84.81 294 LEU A CA 1
ATOM 2334 C C . LEU A 1 294 ? 13.598 -0.285 4.140 1.00 84.81 294 LEU A C 1
ATOM 2336 O O . LEU A 1 294 ? 13.700 -0.472 5.349 1.00 84.81 294 LEU A O 1
ATOM 2340 N N . GLU A 1 295 ? 12.438 -0.399 3.490 1.00 85.31 295 GLU A N 1
ATOM 2341 C CA . GLU A 1 295 ? 11.189 -0.753 4.167 1.00 85.31 295 GLU A CA 1
ATOM 2342 C C . GLU A 1 295 ? 11.302 -2.130 4.831 1.00 85.31 295 GLU A C 1
ATOM 2344 O O . GLU A 1 295 ? 11.055 -2.257 6.028 1.00 85.31 295 GLU A O 1
ATOM 2349 N N . THR A 1 296 ? 11.789 -3.134 4.098 1.00 85.75 296 THR A N 1
ATOM 2350 C CA . THR A 1 296 ? 11.933 -4.500 4.616 1.00 85.75 296 THR A CA 1
ATOM 2351 C C . THR A 1 296 ? 12.943 -4.558 5.763 1.00 85.75 296 THR A C 1
ATOM 2353 O O . THR A 1 296 ? 12.611 -5.065 6.829 1.00 85.75 296 THR A O 1
ATOM 2356 N N . GLN A 1 297 ? 14.138 -3.984 5.596 1.00 84.38 297 GLN A N 1
ATOM 2357 C CA . GLN A 1 297 ? 15.215 -4.077 6.592 1.00 84.38 297 GLN A CA 1
ATOM 2358 C C . GLN A 1 297 ? 14.939 -3.297 7.880 1.00 84.38 297 GLN A C 1
ATOM 2360 O O . GLN A 1 297 ? 15.475 -3.634 8.931 1.00 84.38 297 GLN A O 1
ATOM 2365 N N . ILE A 1 298 ? 14.129 -2.237 7.822 1.00 80.31 298 ILE A N 1
ATOM 2366 C CA . ILE A 1 298 ? 13.730 -1.512 9.034 1.00 80.31 298 ILE A CA 1
ATOM 2367 C C . ILE A 1 298 ? 12.608 -2.258 9.769 1.00 80.31 298 ILE A C 1
ATOM 2369 O O . ILE A 1 298 ? 12.479 -2.121 10.984 1.00 80.31 298 ILE A O 1
ATOM 2373 N N . THR A 1 299 ? 11.809 -3.057 9.054 1.00 81.06 299 THR A N 1
ATOM 2374 C CA . THR A 1 299 ? 10.745 -3.875 9.659 1.00 81.06 299 THR A CA 1
ATOM 2375 C C . THR A 1 299 ? 11.203 -5.231 10.201 1.00 81.06 299 THR A C 1
ATOM 2377 O O . THR A 1 299 ? 10.517 -5.764 11.075 1.00 81.06 299 THR A O 1
ATOM 2380 N N . THR A 1 300 ? 12.306 -5.795 9.693 1.00 78.19 300 THR A N 1
ATOM 2381 C CA . THR A 1 300 ? 12.888 -7.068 10.165 1.00 78.19 300 THR A CA 1
ATOM 2382 C C . THR A 1 300 ? 13.629 -6.911 11.479 1.00 78.19 300 THR A C 1
ATOM 2384 O O . THR A 1 300 ? 13.308 -7.696 12.402 1.00 78.19 300 THR A O 1
#

Radius of gyration: 26.77 Å; chains: 1; bounding box: 79×75×69 Å

Foldseek 3Di:
DDDDDDDDDDDDDDDDDDDDDDDDDDDDDDDPPPPAPQAPQALCNLLVLQDHDLNQVVVQVVVLVVCCVPPPDNVDRDHDDPVNSVLLSVLSVVCVVVVFDSVLLVVLLVVLLVVVVVVCVVVPVVVVLVPCDPVNLVVVVVVSVVVVVVVVVVNLVSLCVSQPADPDDDPPDPPDPRGRFPPQSVLQVCLVVQLVVQLVVQLVQLVDPPDDNVVSVVSNVCRNVVSNVVSVVVVVVPPRYDYDDDDDDPDSDRSDNPPDDPDDDSQDDPDGGDPVSSVVSSVSSVVVSVVVVVVVSSVD

InterPro domains:
  IPR001717 Anion exchange protein [PR00165] (22-28)
  IPR001717 Anion exchange protein [PR00165] (149-156)
  IPR001717 Anion exchange protein [PR00165] (183-193)
  IPR001717 Anion exchange protein [PR00165] (196-205)
  IPR001717 Anion exchange protein [PR00165] (266-274)
  IPR003020 Bicarbonate transporter, eukaryotic [PR01231] (126-138)
  IPR003020 Bicarbonate transporter, eukaryotic [PR01231] (147-159)
  IPR003020 Bicarbonate transporter, eukaryotic [PR01231] (221-230)
  IPR003020 Bicarbonate transporter, eukaryotic [PR01231] (290-299)
  IPR003020 Bicarbonate transporter, eukaryotic [PTHR11453] (44-300)
  IPR011531 Bicarbonate transporter-like, transmembrane domain [PF00955] (44-169)
  IPR011531 Bicarbonate transporter-like, transmembrane domain [PF00955] (170-300)

Sequence (300 aa):
PMPHPHSPSIPCPHPHSPLVPRLSLSPAGLPPRCLPRRWPPGPGEKTKGMMGVSELLISTCVQCALFSILSAQPLLVVGFSGPLLVFEEAFYSFCSDRDLEYIVGRVWIGFWLILLVLVVVACEGSFLVRYLSRYTQEIFSFLISLIFIFETFSKLITIFKDHPLMDQYNEQHAGQPDKPQPNTALMSLILMAGTFFLAFFLRKFKNSAFLPGRARRLIGDFGVPISIFIMALADFFIKDTYTQKLKVPRGLEVTNSSARGWFINPMGEIKDFPIWMMFASVVPALLVFILIFLETQITT

Organism: NCBI:txid175529

Secondary structure (DSSP, 8-state):
----------------------------PPP-----S-S---HHHHTTTSS-HHHHHHHHHHHHHHHHHH-S-TT------HHHHHHHHHHHHHHHHTT--HHHHHHHHHHHHHHHHHHHHHTTTHHHHTT--HHHHHHHHHHHHHHHHHHHHHHHHHHHHHS---S---GGGTT-TTSPPTTHHHHHHHHHHHHHHHHHHHHHHTT-TTS-HHHHHHHHHTHHHHHHHHHHHHHHH--SS--------SSS--TTTTT--SS--TT-SSSPPPHHHHHHTHHHHHHHHHHHHHHHHHH-